Protein AF-A0A956FQP2-F1 (afdb_monomer_lite)

Radius of gyration: 17.63 Å; chains: 1; bounding box: 41×32×53 Å

Secondary structure (DSSP, 8-state):
-EEEEEPTTSS-EEEEETTS-EEEEPPPS--SS----SS-EEE--TT-----S---EE-TT---TTS-PPPPPTTEEEEEEEEETTEEEEEEEESSSS--EEEEEEETTEEEEEEES-SS-GGGBPSS--S-EEEETTEEEEEEEBSSGGG-EEEEEEETTT--EEEEEE-TTGGGSSS---EEEE-SSEEEEEETTEEEEEETTT--EEEEEE---

Structure (mmCIF, N/CA/C/O backbone):
data_AF-A0A956FQP2-F1
#
_entry.id   AF-A0A956FQP2-F1
#
loop_
_atom_site.group_PDB
_atom_site.id
_atom_site.type_symbol
_atom_site.label_atom_id
_atom_site.label_alt_id
_atom_site.label_comp_id
_atom_site.label_asym_id
_atom_site.label_entity_id
_atom_site.label_seq_id
_atom_site.pdbx_PDB_ins_code
_atom_site.Cartn_x
_atom_site.Cartn_y
_atom_site.Cartn_z
_atom_site.occupancy
_atom_site.B_iso_or_equiv
_atom_site.auth_seq_id
_atom_site.auth_comp_id
_atom_site.auth_asym_id
_atom_site.auth_atom_id
_atom_site.pdbx_PDB_model_num
ATOM 1 N N . GLY A 1 1 ? -6.492 -11.367 -16.214 1.00 52.12 1 GLY A N 1
ATOM 2 C CA . GLY A 1 1 ? -6.811 -9.931 -16.262 1.00 52.12 1 GLY A CA 1
ATOM 3 C C . GLY A 1 1 ? -6.013 -9.306 -17.378 1.00 52.12 1 GLY A C 1
ATOM 4 O O . GLY A 1 1 ? -4.882 -9.717 -17.584 1.00 52.12 1 GLY A O 1
ATOM 5 N N . GLU A 1 2 ? -6.594 -8.382 -18.123 1.00 50.72 2 GLU A N 1
ATOM 6 C CA . GLU A 1 2 ? -5.884 -7.604 -19.142 1.00 50.72 2 GLU A CA 1
ATOM 7 C C . GLU A 1 2 ? -5.730 -6.181 -18.604 1.00 50.72 2 GLU A C 1
ATOM 9 O O . GLU A 1 2 ? -6.668 -5.657 -18.003 1.00 50.72 2 GLU A O 1
ATOM 14 N N . ALA A 1 3 ? -4.555 -5.579 -18.774 1.00 55.47 3 ALA A N 1
ATOM 15 C CA . ALA A 1 3 ? -4.320 -4.175 -18.471 1.00 55.47 3 ALA A CA 1
ATOM 16 C C . ALA A 1 3 ? -4.111 -3.432 -19.794 1.00 55.47 3 ALA A C 1
ATOM 18 O O . ALA A 1 3 ? -3.244 -3.785 -20.596 1.00 55.47 3 ALA A O 1
ATOM 19 N N . ILE A 1 4 ? -4.924 -2.407 -20.042 1.00 55.19 4 ILE A N 1
ATOM 20 C CA . ILE A 1 4 ? -4.712 -1.511 -21.179 1.00 55.19 4 ILE A CA 1
ATOM 21 C C . ILE A 1 4 ? -3.842 -0.362 -20.689 1.00 55.19 4 ILE A C 1
ATOM 23 O O . ILE A 1 4 ? -4.264 0.420 -19.840 1.00 55.19 4 ILE A O 1
ATOM 27 N N . VAL A 1 5 ? -2.638 -0.264 -21.244 1.00 53.81 5 VAL A N 1
ATOM 28 C CA . VAL A 1 5 ? -1.714 0.842 -21.001 1.00 53.81 5 VAL A CA 1
ATOM 29 C C . VAL A 1 5 ? -1.792 1.784 -22.193 1.00 53.81 5 VAL A C 1
ATOM 31 O O . VAL A 1 5 ? -1.527 1.397 -23.336 1.00 53.81 5 VAL A O 1
ATOM 34 N N . VAL A 1 6 ? -2.182 3.026 -21.931 1.00 51.88 6 VAL A N 1
ATOM 35 C CA . VAL A 1 6 ? -2.147 4.102 -22.924 1.00 51.88 6 VAL A CA 1
ATOM 36 C C . VAL A 1 6 ? -0.836 4.853 -22.722 1.00 51.88 6 VAL A C 1
ATOM 38 O O . VAL A 1 6 ? -0.601 5.385 -21.640 1.00 51.88 6 VAL A O 1
ATOM 41 N N . THR A 1 7 ? 0.047 4.843 -23.722 1.00 48.28 7 THR A N 1
ATOM 42 C CA . THR A 1 7 ? 1.307 5.593 -23.656 1.00 48.28 7 THR A CA 1
ATOM 43 C C . THR A 1 7 ? 1.077 7.068 -23.974 1.00 48.28 7 THR A C 1
ATOM 45 O O . THR A 1 7 ? 0.126 7.432 -24.665 1.00 48.28 7 THR A O 1
ATOM 48 N N . ALA A 1 8 ? 1.962 7.925 -23.458 1.00 39.25 8 ALA A N 1
ATOM 49 C CA . ALA A 1 8 ? 1.856 9.385 -23.523 1.00 39.25 8 ALA A CA 1
ATOM 50 C C . ALA A 1 8 ? 1.880 9.985 -24.943 1.00 39.25 8 ALA A C 1
ATOM 52 O O . ALA A 1 8 ? 1.630 11.175 -25.102 1.00 39.25 8 ALA A O 1
ATOM 53 N N . ASP A 1 9 ? 2.200 9.200 -25.972 1.00 45.34 9 ASP A N 1
ATOM 54 C CA . ASP A 1 9 ? 2.190 9.654 -27.361 1.00 45.34 9 ASP A CA 1
ATOM 55 C C . ASP A 1 9 ? 0.815 9.529 -28.034 1.00 45.34 9 ASP A C 1
ATOM 57 O O . ASP A 1 9 ? 0.688 9.965 -29.171 1.00 45.34 9 ASP A O 1
ATOM 61 N N . GLU A 1 10 ? -0.195 8.947 -27.368 1.00 47.72 10 GLU A N 1
ATOM 62 C CA . GLU A 1 10 ? -1.581 8.729 -27.843 1.00 47.72 10 GLU A CA 1
ATOM 63 C C . GLU A 1 10 ? -1.728 7.978 -29.187 1.00 47.72 10 GLU A C 1
ATOM 65 O O . GLU A 1 10 ? -2.840 7.689 -29.631 1.00 47.72 10 GLU A O 1
ATOM 70 N N . VAL A 1 11 ? -0.618 7.601 -29.825 1.00 42.69 11 VAL A N 1
ATOM 71 C CA . VAL A 1 11 ? -0.563 6.974 -31.154 1.00 42.69 11 VAL A CA 1
ATOM 72 C C . VAL A 1 11 ? -0.512 5.446 -31.051 1.00 42.69 11 VAL A C 1
ATOM 74 O O . VAL A 1 11 ? -0.953 4.752 -31.970 1.00 42.69 11 VAL A O 1
ATOM 77 N N . ALA A 1 12 ? -0.032 4.900 -29.929 1.00 43.94 12 ALA A N 1
ATOM 78 C CA . ALA A 1 12 ? 0.029 3.463 -29.678 1.00 43.94 12 ALA A CA 1
ATOM 79 C C . ALA A 1 12 ? -0.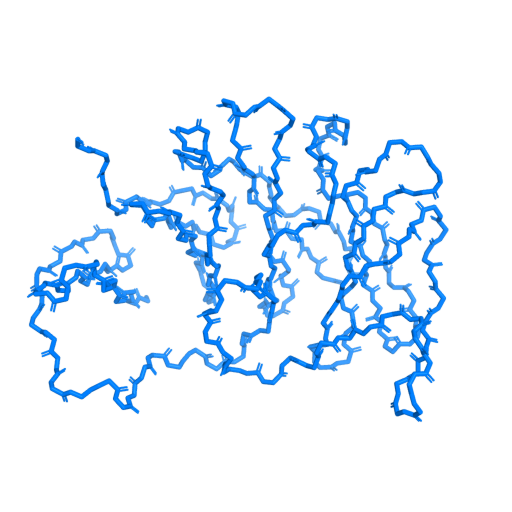580 3.107 -28.313 1.00 43.94 12 ALA A C 1
ATOM 81 O O . ALA A 1 12 ? -0.358 3.782 -27.313 1.00 43.94 12 ALA A O 1
ATOM 82 N N . ARG A 1 13 ? -1.350 2.014 -28.252 1.00 54.78 13 ARG A N 1
ATOM 83 C CA . ARG A 1 13 ? -1.745 1.389 -26.982 1.00 54.78 13 ARG A CA 1
ATOM 84 C C . ARG A 1 13 ? -1.022 0.061 -26.836 1.00 54.78 13 ARG A C 1
ATOM 86 O O . ARG A 1 13 ? -0.940 -0.733 -27.779 1.00 54.78 13 ARG A O 1
ATOM 93 N N . ALA A 1 14 ? -0.508 -0.172 -25.638 1.00 52.25 14 ALA A N 1
ATOM 94 C CA . ALA A 1 14 ? 0.068 -1.437 -25.237 1.00 52.25 14 ALA A CA 1
ATOM 95 C C . ALA A 1 14 ? -0.978 -2.203 -24.434 1.00 52.25 14 ALA A C 1
ATOM 97 O O . ALA A 1 14 ? -1.336 -1.799 -23.329 1.00 52.25 14 ALA A O 1
ATOM 98 N N . VAL A 1 15 ? -1.479 -3.312 -24.978 1.00 55.75 15 VAL A N 1
ATOM 99 C CA . VAL A 1 15 ? -2.232 -4.256 -24.149 1.00 55.75 15 VAL A CA 1
ATOM 100 C C . VAL A 1 15 ? -1.206 -5.144 -23.468 1.00 55.75 15 VAL A C 1
ATOM 102 O O . VAL A 1 15 ? -0.554 -5.964 -24.123 1.00 55.75 15 VAL A O 1
ATOM 105 N N . ALA A 1 16 ? -1.043 -4.930 -22.166 1.00 56.84 16 ALA A N 1
ATOM 106 C CA . ALA A 1 16 ? -0.290 -5.817 -21.303 1.00 56.84 16 ALA A CA 1
ATOM 107 C C . ALA A 1 16 ? -1.251 -6.902 -20.819 1.00 56.84 16 ALA A C 1
ATOM 109 O O . ALA A 1 16 ? -2.214 -6.651 -20.087 1.00 56.84 16 ALA A O 1
ATOM 110 N N . LEU A 1 17 ? -1.027 -8.124 -21.282 1.00 57.16 17 LEU A N 1
ATOM 111 C CA . LEU A 1 17 ? -1.815 -9.262 -20.847 1.00 57.16 17 LEU A CA 1
ATOM 112 C C . LEU A 1 17 ? -1.325 -9.748 -19.486 1.00 57.16 17 LEU A C 1
ATOM 114 O O . LEU A 1 17 ? -0.198 -9.496 -19.061 1.00 57.16 17 LEU A O 1
ATOM 118 N N . ALA A 1 18 ? -2.186 -10.495 -18.799 1.00 49.22 18 ALA A N 1
ATOM 119 C CA . ALA A 1 18 ? -1.841 -11.110 -17.526 1.00 49.22 18 ALA A CA 1
ATOM 120 C C . ALA A 1 18 ? -0.568 -11.985 -17.603 1.00 49.22 18 ALA A C 1
ATOM 122 O O . ALA A 1 18 ? 0.170 -12.127 -16.633 1.00 49.22 18 ALA A O 1
ATOM 123 N N . ASP A 1 19 ? -0.280 -12.592 -18.739 1.00 53.62 19 ASP A N 1
ATOM 124 C CA . ASP A 1 19 ? 0.905 -13.433 -18.919 1.00 53.62 19 ASP A CA 1
ATOM 125 C C . ASP A 1 19 ? 2.197 -12.634 -19.190 1.00 53.62 19 ASP A C 1
ATOM 127 O O . ASP A 1 19 ? 3.225 -13.232 -19.493 1.00 53.62 19 ASP A O 1
ATOM 131 N N . GLY A 1 20 ? 2.160 -11.298 -19.099 1.00 54.09 20 GLY A N 1
ATOM 132 C CA . GLY A 1 20 ? 3.293 -10.429 -19.425 1.00 54.09 20 GLY A CA 1
ATOM 133 C C . GLY A 1 20 ? 3.523 -10.274 -20.930 1.00 54.09 20 GLY A C 1
ATOM 134 O O . GLY A 1 20 ? 4.429 -9.547 -21.342 1.00 54.09 20 GLY A O 1
ATOM 135 N N . ALA A 1 21 ? 2.706 -10.913 -21.777 1.00 57.91 21 ALA A N 1
ATOM 136 C CA . ALA A 1 21 ? 2.768 -10.690 -23.207 1.00 57.91 21 ALA A CA 1
ATOM 137 C C . ALA A 1 21 ? 2.256 -9.287 -23.544 1.00 57.91 21 ALA A C 1
ATOM 139 O O . ALA A 1 21 ? 1.224 -8.822 -23.053 1.00 57.91 21 ALA A O 1
ATOM 140 N N . PHE A 1 22 ? 2.974 -8.636 -24.451 1.00 61.31 22 PHE A N 1
ATOM 141 C CA . PHE A 1 22 ? 2.597 -7.356 -25.024 1.00 61.31 22 PHE A CA 1
ATOM 142 C C . PHE A 1 22 ? 2.144 -7.559 -26.467 1.00 61.31 22 PHE A C 1
ATOM 144 O O . PHE A 1 22 ? 2.788 -8.271 -27.245 1.00 61.31 22 PHE A O 1
ATOM 151 N N . ARG A 1 23 ? 1.048 -6.897 -26.841 1.00 59.22 23 ARG A N 1
ATOM 152 C CA . ARG A 1 23 ? 0.621 -6.788 -28.238 1.00 59.22 23 ARG A CA 1
ATOM 153 C C . ARG A 1 23 ? 0.338 -5.320 -28.560 1.00 59.22 23 ARG A C 1
ATOM 155 O O . ARG A 1 23 ? -0.396 -4.684 -27.798 1.00 59.22 23 ARG A O 1
ATOM 162 N N . PRO A 1 24 ? 0.860 -4.783 -29.678 1.00 57.81 24 PRO A N 1
ATOM 163 C CA . PRO A 1 24 ? 0.382 -3.513 -30.204 1.00 57.81 24 PRO A CA 1
ATOM 164 C C . PRO A 1 24 ? -1.112 -3.645 -30.512 1.00 57.81 24 PRO A C 1
ATOM 166 O O . PRO A 1 24 ? -1.512 -4.584 -31.205 1.00 57.81 24 PRO A O 1
ATOM 169 N N . ALA A 1 25 ? -1.930 -2.724 -30.010 1.00 54.41 25 ALA A N 1
ATOM 170 C CA . ALA A 1 25 ? -3.349 -2.667 -30.337 1.00 54.41 25 ALA A CA 1
ATOM 171 C C . ALA A 1 25 ? -3.730 -1.256 -30.785 1.00 54.41 25 ALA A C 1
ATOM 173 O O . ALA A 1 25 ? -3.227 -0.261 -30.260 1.00 54.41 25 ALA A O 1
ATOM 174 N N . GLN A 1 26 ? -4.636 -1.181 -31.758 1.00 47.00 26 GLN A N 1
ATOM 175 C CA . GLN A 1 26 ? -5.233 0.082 -32.165 1.00 47.00 26 GLN A CA 1
ATOM 176 C C . GLN A 1 26 ? -6.269 0.496 -31.113 1.00 47.00 26 GLN A C 1
ATOM 178 O O . GLN A 1 26 ? -7.074 -0.321 -30.664 1.00 47.00 26 GLN A O 1
ATOM 183 N N . ALA A 1 27 ? -6.221 1.758 -30.693 1.00 43.38 27 ALA A N 1
ATOM 184 C CA . ALA A 1 27 ? -7.227 2.346 -29.823 1.00 43.38 27 ALA A CA 1
ATOM 185 C C . ALA A 1 27 ? -8.618 2.267 -30.482 1.00 43.38 27 ALA A C 1
ATOM 187 O O . ALA A 1 27 ? -8.730 2.694 -31.629 1.00 43.38 27 ALA A O 1
ATOM 188 N N . PRO A 1 28 ? -9.674 1.760 -29.815 1.00 45.41 28 PRO A N 1
ATOM 189 C CA . PRO A 1 28 ? -11.034 2.031 -30.268 1.00 45.41 28 PRO A CA 1
ATOM 190 C C . PRO A 1 28 ? -11.299 3.543 -30.270 1.00 45.41 28 PRO A C 1
ATOM 192 O O . PRO A 1 28 ? -10.826 4.259 -29.380 1.00 45.41 28 PRO A O 1
ATOM 195 N N . ASP A 1 29 ? -12.064 4.006 -31.259 1.00 41.22 29 ASP A N 1
ATOM 196 C CA . ASP A 1 29 ? -12.568 5.377 -31.311 1.00 41.22 29 ASP A CA 1
ATOM 197 C C . ASP A 1 29 ? -13.524 5.605 -30.130 1.00 41.22 29 ASP A C 1
ATOM 199 O O . ASP A 1 29 ? -14.530 4.909 -29.990 1.00 41.22 29 ASP A O 1
ATOM 203 N N . GLY A 1 30 ? -13.203 6.582 -29.278 1.00 42.78 30 GLY A N 1
ATOM 204 C CA . GLY A 1 30 ? -13.988 6.924 -28.090 1.00 42.78 30 GLY A CA 1
ATOM 205 C C . GLY A 1 30 ? -13.517 6.210 -26.818 1.00 42.78 30 GLY A C 1
ATOM 206 O O . GLY A 1 30 ? -13.584 4.990 -26.684 1.00 42.78 30 GLY A O 1
ATOM 207 N N . CYS A 1 31 ? -13.070 6.992 -25.837 1.00 39.69 31 CYS A N 1
ATOM 208 C CA . CYS A 1 31 ? -12.829 6.537 -24.466 1.00 39.69 31 CYS A CA 1
ATOM 209 C C . CYS A 1 31 ? -14.108 6.659 -23.618 1.00 39.69 31 CYS A C 1
ATOM 211 O O . CYS A 1 31 ? -14.063 7.233 -22.539 1.00 39.69 31 CYS A O 1
ATOM 213 N N . ASP A 1 32 ? -15.250 6.146 -24.080 1.00 39.53 32 ASP A N 1
ATOM 214 C CA . ASP A 1 32 ? -16.511 6.286 -23.321 1.00 39.53 32 ASP A CA 1
ATOM 215 C C . ASP A 1 32 ? -16.792 5.114 -22.367 1.00 39.53 32 ASP A C 1
ATOM 217 O O . ASP A 1 32 ? -17.723 5.157 -21.566 1.00 39.53 32 ASP A O 1
ATOM 221 N N . ALA A 1 33 ? -15.963 4.071 -22.394 1.00 35.38 33 ALA A N 1
ATOM 222 C CA . ALA A 1 33 ? -16.065 2.943 -21.475 1.00 35.38 33 ALA A CA 1
ATOM 223 C C . ALA A 1 33 ? -14.667 2.498 -21.038 1.00 35.38 33 ALA A C 1
ATOM 225 O O . ALA A 1 33 ? -14.163 1.455 -21.456 1.00 35.38 33 ALA A O 1
ATOM 226 N N . ALA A 1 34 ? -14.005 3.323 -20.223 1.00 35.06 34 ALA A N 1
ATOM 227 C CA . ALA A 1 34 ? -12.819 2.882 -19.502 1.00 35.06 34 ALA A CA 1
ATOM 228 C C . ALA A 1 34 ? -13.149 1.602 -18.716 1.00 35.06 34 ALA A C 1
ATOM 230 O O . ALA A 1 34 ? -14.246 1.451 -18.182 1.00 35.06 34 ALA A O 1
ATOM 231 N N . LEU A 1 35 ? -12.200 0.668 -18.700 1.00 38.12 35 LEU A N 1
ATOM 232 C CA . LEU A 1 35 ? -12.230 -0.588 -17.958 1.00 38.12 35 LEU A CA 1
ATOM 233 C C . LEU A 1 35 ? -12.641 -0.350 -16.499 1.00 38.12 35 LEU A C 1
ATOM 235 O O . LEU A 1 35 ? -11.827 0.014 -15.656 1.00 38.12 35 LEU A O 1
ATOM 239 N N . ARG A 1 36 ? -13.922 -0.563 -16.208 1.00 37.97 36 ARG A N 1
ATOM 240 C CA . ARG A 1 36 ? -14.467 -0.503 -14.856 1.00 37.97 36 ARG A CA 1
ATOM 241 C C . ARG A 1 36 ? -14.095 -1.791 -14.141 1.00 37.97 36 ARG A C 1
ATOM 243 O O . ARG A 1 36 ? -14.607 -2.849 -14.498 1.00 37.97 36 ARG A O 1
ATOM 250 N N . THR A 1 37 ? -13.242 -1.716 -13.127 1.00 38.97 37 THR A N 1
ATOM 251 C CA . THR A 1 37 ? -13.172 -2.754 -12.090 1.00 38.97 37 THR A CA 1
ATOM 252 C C . THR A 1 37 ? -14.205 -2.401 -11.019 1.00 38.97 37 THR A C 1
ATOM 254 O O . THR A 1 37 ? -14.028 -1.408 -10.311 1.00 38.97 37 THR A O 1
ATOM 257 N N . PRO A 1 38 ? -15.312 -3.154 -10.883 1.00 35.72 38 PRO A N 1
ATOM 258 C CA . PRO A 1 38 ? -16.244 -2.946 -9.781 1.00 35.72 38 PRO A CA 1
ATOM 259 C C . PRO A 1 38 ? -15.556 -3.282 -8.452 1.00 35.72 38 PRO A C 1
ATOM 261 O O . PRO A 1 38 ? -14.913 -4.331 -8.350 1.00 35.72 38 PRO A O 1
ATOM 264 N N . GLY A 1 39 ? -15.718 -2.435 -7.430 1.00 39.81 39 GLY A N 1
ATOM 265 C CA . GLY A 1 39 ? -15.298 -2.736 -6.054 1.00 39.81 39 GLY A CA 1
ATOM 266 C C . GLY A 1 39 ? -13.829 -2.444 -5.738 1.00 39.81 39 GLY A C 1
ATOM 267 O O . GLY A 1 39 ? -13.168 -3.267 -5.104 1.00 39.81 39 GLY A O 1
ATOM 268 N N . THR A 1 40 ? -13.311 -1.308 -6.200 1.00 44.75 40 THR A N 1
ATOM 269 C CA . THR A 1 40 ? -11.981 -0.802 -5.822 1.00 44.75 40 THR A CA 1
ATOM 270 C C . THR A 1 40 ? -12.154 0.567 -5.164 1.00 44.75 40 THR A C 1
ATOM 272 O O . THR A 1 40 ? -12.733 1.449 -5.791 1.00 44.75 40 THR A O 1
ATOM 275 N N . TYR A 1 41 ? -11.666 0.736 -3.932 1.00 45.91 41 TYR A N 1
ATOM 276 C CA . TYR A 1 41 ? -11.762 1.973 -3.138 1.00 45.91 41 TYR A CA 1
ATOM 277 C C . TYR A 1 41 ? -10.364 2.506 -2.842 1.00 45.91 41 TYR A C 1
ATOM 279 O O . TYR A 1 41 ? -9.551 1.728 -2.346 1.00 45.91 41 TYR A O 1
ATOM 287 N N . GLY A 1 42 ? -10.072 3.784 -3.104 1.00 48.88 42 GLY A N 1
ATOM 288 C CA . GLY A 1 42 ? -8.800 4.380 -2.700 1.00 48.88 42 GLY A CA 1
ATOM 289 C C . GLY A 1 42 ? -8.607 5.861 -3.005 1.00 48.88 42 GLY A C 1
ATOM 290 O O . GLY A 1 42 ? -9.507 6.542 -3.494 1.00 48.88 42 GLY A O 1
ATOM 291 N N . ILE A 1 43 ? -7.407 6.345 -2.678 1.00 47.00 43 ILE A N 1
ATOM 292 C CA . ILE A 1 43 ? -7.013 7.758 -2.743 1.00 47.00 43 ILE A CA 1
ATOM 293 C C . ILE A 1 43 ? -5.834 7.899 -3.712 1.00 47.00 43 ILE A C 1
ATOM 295 O O . ILE A 1 43 ? -4.800 7.257 -3.525 1.00 47.00 43 ILE A O 1
ATOM 299 N N . ALA A 1 44 ? -5.986 8.770 -4.711 1.00 47.56 44 ALA A N 1
ATOM 300 C CA . ALA A 1 44 ? -4.891 9.287 -5.532 1.00 47.56 44 ALA A CA 1
ATOM 301 C C . ALA A 1 44 ? -4.490 10.681 -5.027 1.00 47.56 44 ALA A C 1
ATOM 303 O O . ALA A 1 44 ? -5.319 11.406 -4.466 1.00 47.56 44 ALA A O 1
ATOM 304 N N . ASP A 1 45 ? -3.223 11.054 -5.187 1.00 43.44 45 ASP A N 1
ATOM 305 C CA . ASP A 1 45 ? -2.778 12.406 -4.861 1.00 43.44 45 ASP A CA 1
ATOM 306 C C . ASP A 1 45 ? -3.376 13.455 -5.826 1.00 43.44 45 ASP A C 1
ATOM 308 O O . ASP A 1 45 ? -4.038 13.144 -6.821 1.00 43.44 45 ASP A O 1
ATOM 312 N N . GLY A 1 46 ? -3.181 14.736 -5.505 1.00 37.12 46 GLY A N 1
ATOM 313 C CA . GLY A 1 46 ? -3.744 15.882 -6.229 1.00 37.12 46 GLY A CA 1
ATOM 314 C C . GLY A 1 46 ? -3.267 16.069 -7.679 1.00 37.12 46 GLY A C 1
ATOM 315 O O . GLY A 1 46 ? -3.455 17.157 -8.221 1.00 37.12 46 GLY A O 1
ATOM 316 N N . SER A 1 47 ? -2.658 15.057 -8.310 1.00 33.22 47 SER A N 1
ATOM 317 C CA . SER A 1 47 ? -2.166 15.080 -9.696 1.00 33.22 47 SER A CA 1
ATOM 318 C C . SER A 1 47 ? -3.216 14.700 -10.757 1.00 33.22 47 SER A C 1
ATOM 320 O O . SER A 1 47 ? -2.960 14.852 -11.950 1.00 33.22 47 SER A O 1
ATOM 322 N N . GLY A 1 48 ? -4.430 14.306 -10.348 1.00 35.38 48 GLY A N 1
ATOM 323 C CA . GLY A 1 48 ? -5.606 14.306 -11.228 1.00 35.38 48 GLY A CA 1
ATOM 324 C C . GLY A 1 48 ? -5.833 13.047 -12.073 1.00 35.38 48 GLY A C 1
ATOM 325 O O . GLY A 1 48 ? -6.053 13.159 -13.278 1.00 35.38 48 GLY A O 1
ATOM 326 N N . VAL A 1 49 ? -5.897 11.860 -11.453 1.00 33.00 49 VAL A N 1
ATOM 327 C CA . VAL A 1 49 ? -6.351 10.624 -12.125 1.00 33.00 49 VAL A CA 1
ATOM 328 C C . VAL A 1 49 ? -7.599 10.019 -11.453 1.00 33.00 49 VAL A C 1
ATOM 330 O O . VAL A 1 49 ? -7.617 9.732 -10.263 1.00 33.00 49 VAL A O 1
ATOM 333 N N . PHE A 1 50 ? -8.644 9.898 -12.283 1.00 33.53 50 PHE A N 1
ATOM 334 C CA . PHE A 1 50 ? -9.952 9.223 -12.208 1.00 33.53 50 PHE A CA 1
ATOM 335 C C . PHE A 1 50 ? -10.550 8.774 -10.858 1.00 33.53 50 PHE A C 1
ATOM 337 O O . PHE A 1 50 ? -10.164 7.779 -10.252 1.00 33.53 50 PHE A O 1
ATOM 344 N N . ARG A 1 51 ? -11.662 9.444 -10.519 1.00 36.78 51 ARG A N 1
ATOM 345 C CA . ARG A 1 51 ? -12.704 9.018 -9.578 1.00 36.78 51 ARG A CA 1
ATOM 346 C C . ARG A 1 51 ? -13.702 8.100 -10.293 1.00 36.78 51 ARG A C 1
ATOM 348 O O . ARG A 1 51 ? -14.525 8.599 -11.053 1.00 36.78 51 ARG A O 1
ATOM 355 N N . GLU A 1 52 ? -13.687 6.795 -10.037 1.00 33.19 52 GLU A N 1
ATOM 356 C CA . GLU A 1 52 ? -14.871 5.953 -10.291 1.00 33.19 52 GLU A CA 1
ATOM 357 C C . GLU A 1 52 ? -14.890 4.715 -9.377 1.00 33.19 52 GLU A C 1
ATOM 359 O O . GLU A 1 52 ? -14.486 3.616 -9.738 1.00 33.19 52 GLU A O 1
ATOM 364 N N . ASN A 1 53 ? -15.303 4.974 -8.138 1.00 36.66 53 ASN A N 1
ATOM 365 C CA . ASN A 1 53 ? -16.036 4.151 -7.168 1.00 36.66 53 ASN A CA 1
ATOM 366 C C . ASN A 1 53 ? -16.026 5.030 -5.917 1.00 36.66 53 ASN A C 1
ATOM 368 O O . ASN A 1 53 ? -14.948 5.366 -5.440 1.00 36.66 53 ASN A O 1
ATOM 372 N N . ALA A 1 54 ? -17.195 5.523 -5.505 1.00 36.41 54 ALA A N 1
ATOM 373 C CA . ALA A 1 54 ? -17.346 6.554 -4.483 1.00 36.41 54 ALA A CA 1
ATOM 374 C C . ALA A 1 54 ? -16.578 6.182 -3.212 1.00 36.41 54 ALA A C 1
ATOM 376 O O . ALA A 1 54 ? -16.987 5.323 -2.435 1.00 36.41 54 ALA A O 1
ATOM 377 N N . VAL A 1 55 ? -15.420 6.805 -3.079 1.00 46.50 55 VAL A N 1
ATOM 378 C CA . VAL A 1 55 ? -14.651 6.855 -1.863 1.00 46.50 55 VAL A CA 1
ATOM 379 C C . VAL A 1 55 ? -14.903 8.253 -1.363 1.00 46.50 55 VAL A C 1
ATOM 381 O O . VAL A 1 55 ? -14.436 9.210 -1.991 1.00 46.50 55 VAL A O 1
ATOM 384 N N . ASP A 1 56 ? -15.687 8.377 -0.303 1.00 49.09 56 ASP A N 1
ATOM 385 C CA . ASP A 1 56 ? -15.838 9.679 0.315 1.00 49.09 56 ASP A CA 1
ATOM 386 C C . ASP A 1 56 ? -14.504 9.975 1.006 1.00 49.09 56 ASP A C 1
ATOM 388 O O . ASP A 1 56 ? -14.047 9.164 1.825 1.00 49.09 56 ASP A O 1
ATOM 392 N N . PRO A 1 57 ? -13.793 11.046 0.593 1.00 56.78 57 PRO A N 1
ATOM 393 C CA . PRO A 1 57 ? -12.597 11.461 1.296 1.00 56.78 57 PRO A CA 1
ATOM 394 C C . PRO A 1 57 ? -13.017 11.711 2.734 1.00 56.78 57 PRO A C 1
ATOM 396 O O . PRO A 1 57 ? -13.799 12.613 3.016 1.00 56.78 57 PRO A O 1
ATOM 399 N N . TRP A 1 58 ? -12.527 10.863 3.624 1.00 59.53 58 TRP A N 1
ATOM 400 C CA . TRP A 1 58 ? -12.861 10.960 5.024 1.00 59.53 58 TRP A CA 1
ATOM 401 C C . TRP A 1 58 ? -11.792 11.815 5.683 1.00 59.53 58 TRP A C 1
ATOM 403 O O . TRP A 1 58 ? -10.589 11.550 5.552 1.00 59.53 58 TRP A O 1
ATOM 413 N N . HIS A 1 59 ? -12.247 12.874 6.342 1.00 65.12 59 HIS A N 1
ATOM 414 C CA . HIS A 1 59 ? -11.409 13.805 7.078 1.00 65.12 59 HIS A CA 1
ATOM 415 C C . HIS A 1 59 ? -11.528 13.492 8.569 1.00 65.12 59 HIS A C 1
ATOM 417 O O . HIS A 1 59 ? -12.355 14.079 9.269 1.00 65.12 59 HIS A O 1
ATOM 423 N N . PRO A 1 60 ? -10.728 12.540 9.080 1.00 57.22 60 PRO A N 1
ATOM 424 C CA . PRO A 1 60 ? -10.772 12.196 10.487 1.00 57.22 60 PRO A CA 1
ATOM 425 C C . PRO A 1 60 ? -10.562 13.435 11.364 1.00 57.22 60 PRO A C 1
ATOM 427 O O . PRO A 1 60 ? -9.520 14.087 11.299 1.00 57.22 60 PRO A O 1
ATOM 430 N N . GLY A 1 61 ? -11.552 13.740 12.202 1.00 52.50 61 GLY A N 1
ATOM 431 C CA . GLY A 1 61 ? -11.459 14.797 13.207 1.00 52.50 61 GLY A CA 1
ATO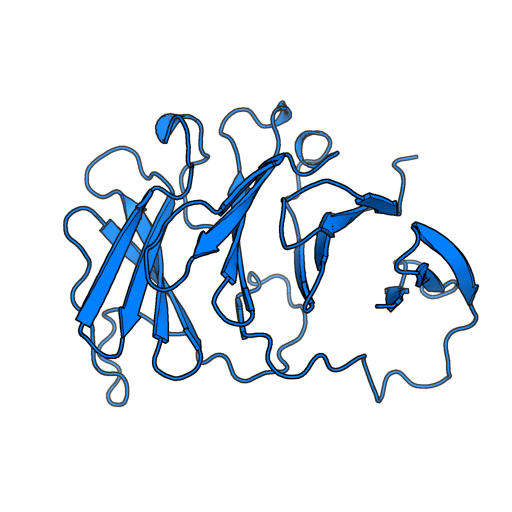M 432 C C . GLY A 1 61 ? -11.874 16.204 12.761 1.00 52.50 61 GLY A C 1
ATOM 433 O O . GLY A 1 61 ? -11.640 17.135 13.531 1.00 52.50 61 GLY A O 1
ATOM 434 N N . THR A 1 62 ? -12.488 16.405 11.584 1.00 49.62 62 THR A N 1
ATOM 435 C CA . THR A 1 62 ? -13.040 17.733 11.219 1.00 49.62 62 THR A CA 1
ATOM 436 C C . THR A 1 62 ? -14.417 18.009 11.814 1.00 49.62 62 THR A C 1
ATOM 438 O O . THR A 1 62 ? -14.764 19.174 11.989 1.00 49.62 62 THR A O 1
ATOM 441 N N . GLY A 1 63 ? -15.173 16.972 12.194 1.00 46.22 63 GLY A N 1
ATOM 442 C CA . GLY A 1 63 ? -16.511 17.146 12.765 1.00 46.22 63 GLY A CA 1
ATOM 443 C C . GLY A 1 63 ? -17.482 17.847 11.811 1.00 46.22 63 GLY A C 1
ATOM 444 O O . GLY A 1 63 ? -18.373 18.556 12.278 1.00 46.22 63 GLY A O 1
ATOM 445 N N . ASP A 1 64 ? -17.289 17.688 10.496 1.00 48.81 64 ASP A N 1
ATOM 446 C CA . ASP A 1 64 ? -18.292 18.089 9.513 1.00 48.81 64 ASP A CA 1
ATOM 447 C C . ASP A 1 64 ? -19.597 17.339 9.824 1.00 48.81 64 ASP A C 1
ATOM 449 O O . ASP A 1 64 ? -19.571 16.162 10.174 1.00 48.81 64 ASP A O 1
ATOM 453 N N . GLU A 1 65 ? -20.727 18.048 9.766 1.00 48.06 65 GLU A N 1
ATOM 454 C CA . GLU A 1 65 ? -21.990 17.709 10.452 1.00 48.06 65 GLU A CA 1
ATOM 455 C C . GLU A 1 65 ? -22.610 16.340 10.084 1.00 48.06 65 GLU A C 1
ATOM 457 O O . GLU A 1 65 ? -23.538 15.898 10.763 1.00 48.06 65 GLU A O 1
ATOM 462 N N . ASP A 1 66 ? -22.070 15.659 9.070 1.00 52.50 66 ASP A N 1
ATOM 463 C CA . ASP A 1 66 ? -22.532 14.367 8.556 1.00 52.50 66 ASP A CA 1
ATOM 464 C C . ASP A 1 66 ? -21.565 13.185 8.819 1.00 52.50 66 ASP A C 1
ATOM 466 O O . ASP A 1 66 ? -21.966 12.038 8.618 1.00 52.50 66 ASP A O 1
ATOM 470 N N . ASP A 1 67 ? -20.339 13.420 9.315 1.00 56.31 67 ASP A N 1
ATOM 471 C CA . ASP A 1 67 ? -19.346 12.367 9.599 1.00 56.31 67 ASP A CA 1
ATOM 472 C C . ASP A 1 67 ? -19.121 12.190 11.112 1.00 56.31 67 ASP A C 1
ATOM 474 O O . ASP A 1 67 ? -18.722 13.111 11.830 1.00 56.31 67 ASP A O 1
ATOM 478 N N . GLU A 1 68 ? -19.330 10.971 11.618 1.00 62.06 68 GLU A N 1
ATOM 479 C CA . GLU A 1 68 ? -19.028 10.634 13.011 1.00 62.06 68 GLU A CA 1
ATOM 480 C C . GLU A 1 68 ? -17.506 10.706 13.230 1.00 62.06 68 GLU A C 1
ATOM 482 O O . GLU A 1 68 ? -16.734 9.882 12.732 1.00 62.06 68 GLU A O 1
ATOM 487 N N . ALA A 1 69 ? -1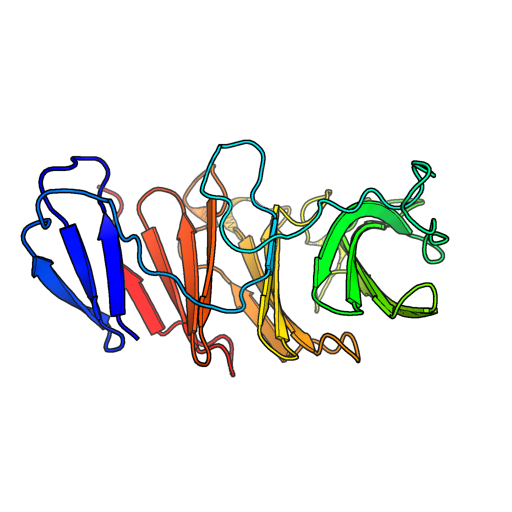7.056 11.747 13.936 1.00 68.19 69 ALA A N 1
ATOM 488 C CA . ALA A 1 69 ? -15.643 11.962 14.211 1.00 68.19 69 ALA A CA 1
ATOM 489 C C . ALA A 1 69 ? -15.074 10.793 15.029 1.00 68.19 69 ALA A C 1
ATOM 491 O O . ALA A 1 69 ? -15.588 10.470 16.101 1.00 68.19 69 ALA A O 1
ATOM 492 N N . VAL A 1 70 ? -13.983 10.187 14.553 1.00 78.56 70 VAL A N 1
ATOM 493 C CA . VAL A 1 70 ? -13.235 9.204 15.344 1.00 78.56 70 VAL A CA 1
ATOM 494 C C . VAL A 1 70 ? -12.084 9.872 16.078 1.00 78.56 70 VAL A C 1
ATOM 496 O O . VAL A 1 70 ? -11.437 10.789 15.566 1.00 78.56 70 VAL A O 1
ATOM 499 N N . GLU A 1 71 ? -11.795 9.362 17.267 1.00 83.81 71 GLU A N 1
ATOM 500 C CA . GLU A 1 71 ? -10.616 9.758 18.025 1.00 83.81 71 GLU A CA 1
ATOM 501 C C . GLU A 1 71 ? -9.344 9.180 17.379 1.00 83.81 71 GLU A C 1
ATOM 503 O O . GLU A 1 71 ? -9.306 7.984 17.071 1.00 83.81 71 GLU A O 1
ATOM 508 N N . PRO A 1 72 ? -8.281 9.987 17.197 1.00 87.62 72 PRO A N 1
ATOM 509 C CA . PRO A 1 72 ? -6.990 9.494 16.742 1.00 87.62 72 PRO A CA 1
ATOM 510 C C . PRO A 1 72 ? -6.449 8.363 17.626 1.00 87.62 72 PRO A C 1
ATOM 512 O O . PRO A 1 72 ? -6.523 8.456 18.857 1.00 87.62 72 PRO A O 1
ATOM 515 N N . PRO A 1 73 ? -5.825 7.318 17.050 1.00 92.69 73 PRO A N 1
ATOM 516 C CA . PRO A 1 73 ? -5.158 6.299 17.839 1.00 92.69 73 PRO A CA 1
ATOM 517 C C . PRO A 1 73 ? -4.025 6.934 18.635 1.00 92.69 73 PRO A C 1
ATOM 519 O O . PRO A 1 73 ? -3.359 7.869 18.180 1.00 92.69 73 PRO A O 1
ATOM 522 N N . GLN A 1 74 ? -3.748 6.387 19.815 1.00 93.31 74 GLN A N 1
ATOM 523 C CA . GLN A 1 74 ? -2.644 6.874 20.630 1.00 93.31 74 GLN A CA 1
ATOM 524 C C . GLN A 1 74 ? -1.327 6.855 19.838 1.00 93.31 74 GLN A C 1
ATOM 526 O O . GLN A 1 74 ? -0.902 5.817 19.333 1.00 93.31 74 GLN A O 1
ATOM 531 N N . GLY A 1 75 ? -0.650 8.003 19.792 1.00 93.38 75 GLY A N 1
ATOM 532 C CA . GLY A 1 75 ? 0.647 8.132 19.131 1.00 93.38 75 GLY A CA 1
ATOM 533 C C . GLY A 1 75 ? 0.575 8.355 17.619 1.00 93.38 75 GLY A C 1
ATOM 534 O O . GLY A 1 75 ? 1.618 8.300 16.967 1.00 93.38 75 GLY A O 1
ATOM 535 N N . MET A 1 76 ? -0.617 8.587 17.062 1.00 94.06 76 MET A N 1
ATOM 536 C CA . MET A 1 76 ? -0.831 8.846 15.641 1.00 94.06 76 MET A CA 1
ATOM 537 C C . MET A 1 76 ? -1.586 10.162 15.452 1.00 94.06 76 MET A C 1
ATOM 539 O O . MET A 1 76 ? -2.661 10.367 16.012 1.00 94.06 76 MET A O 1
ATOM 543 N N . ARG A 1 77 ? -1.048 11.037 14.604 1.00 91.69 77 ARG A N 1
ATOM 544 C CA . ARG A 1 77 ? -1.779 12.184 14.068 1.00 91.69 77 ARG A CA 1
ATOM 545 C C . ARG A 1 77 ? -2.412 11.769 12.748 1.00 91.69 77 ARG A C 1
ATOM 547 O O . ARG A 1 77 ? -1.699 11.398 11.817 1.00 91.69 77 ARG A O 1
ATOM 554 N N . LEU A 1 78 ? -3.738 11.830 12.684 1.00 89.12 78 LEU A N 1
ATOM 555 C CA . LEU A 1 78 ? -4.487 11.501 11.476 1.00 89.12 78 LEU A CA 1
ATOM 556 C C . LEU A 1 78 ? -4.274 12.575 10.397 1.00 89.12 78 LEU A C 1
ATOM 558 O O . LEU A 1 78 ? -4.103 13.759 10.700 1.00 89.12 78 LEU A O 1
ATOM 562 N N . GLY A 1 79 ? -4.236 12.131 9.146 1.00 86.06 79 GLY A N 1
ATOM 563 C CA . GLY A 1 79 ? -4.132 12.967 7.959 1.00 86.06 79 GLY A CA 1
ATOM 564 C C . GLY A 1 79 ? -5.335 12.724 7.058 1.00 86.06 79 GLY A C 1
ATOM 565 O O . GLY A 1 79 ? -6.434 13.213 7.313 1.00 86.06 79 GLY A O 1
ATOM 566 N N . ARG A 1 80 ? -5.120 11.960 5.992 1.00 84.31 80 ARG A N 1
ATOM 567 C CA . ARG A 1 80 ? -6.151 11.602 5.008 1.00 84.31 80 ARG A CA 1
ATOM 568 C C . ARG A 1 80 ? -6.729 10.219 5.279 1.00 84.31 80 ARG A C 1
ATOM 570 O O . ARG A 1 80 ? -6.077 9.386 5.896 1.00 84.31 80 ARG A O 1
ATOM 577 N N . GLY A 1 81 ? -7.911 9.930 4.762 1.00 86.56 81 GLY A N 1
ATOM 578 C CA . GLY A 1 81 ? -8.486 8.599 4.864 1.00 86.56 81 GLY A CA 1
ATOM 579 C C . GLY A 1 81 ? -9.602 8.368 3.866 1.00 86.56 81 GLY A C 1
ATOM 580 O O . GLY A 1 81 ? -9.968 9.255 3.091 1.00 86.56 81 GLY A O 1
ATOM 581 N N . PHE A 1 82 ? -10.101 7.142 3.858 1.00 85.00 82 PHE A N 1
ATOM 582 C CA . PHE A 1 82 ? -11.199 6.747 3.002 1.00 85.00 82 PHE A CA 1
ATOM 583 C C . PHE A 1 82 ? -12.160 5.778 3.672 1.00 85.00 82 PHE A C 1
ATOM 585 O O . PHE A 1 82 ? -11.766 5.007 4.545 1.00 85.00 82 PHE A O 1
ATOM 592 N N . THR A 1 83 ? -13.401 5.775 3.197 1.00 83.56 83 THR A N 1
ATOM 593 C CA . THR A 1 83 ? -14.411 4.779 3.554 1.00 83.56 83 THR A CA 1
ATOM 594 C C . THR A 1 83 ? -14.522 3.683 2.495 1.00 83.56 83 THR A C 1
ATOM 596 O O . THR A 1 83 ? -14.391 3.925 1.292 1.00 83.56 83 THR A O 1
ATOM 599 N N . ALA A 1 84 ? -14.743 2.449 2.946 1.00 81.38 84 ALA A N 1
ATOM 600 C CA . ALA A 1 84 ? -15.008 1.300 2.090 1.00 81.38 84 ALA A CA 1
ATOM 601 C C . ALA A 1 84 ? -15.973 0.338 2.796 1.00 81.38 84 ALA A C 1
ATOM 603 O O . ALA A 1 84 ? -15.573 -0.494 3.610 1.00 81.38 84 ALA A O 1
ATOM 604 N N . GLY A 1 85 ? -17.266 0.459 2.487 1.00 84.38 85 GLY A N 1
ATOM 605 C CA . GLY A 1 85 ? -18.304 -0.254 3.231 1.00 84.38 85 GLY A CA 1
ATOM 606 C C . GLY A 1 85 ? -18.441 0.307 4.648 1.00 84.38 85 GLY A C 1
ATOM 607 O O . GLY A 1 85 ? -18.675 1.500 4.806 1.00 84.38 85 GLY A O 1
ATOM 608 N N . ASP A 1 86 ? -18.303 -0.550 5.659 1.00 87.62 86 ASP A N 1
ATOM 609 C CA . ASP A 1 86 ? -18.317 -0.194 7.087 1.00 87.62 86 ASP A CA 1
ATOM 610 C C . ASP A 1 86 ? -16.924 0.142 7.651 1.00 87.62 86 ASP A C 1
ATOM 612 O O . ASP A 1 86 ? -16.796 0.444 8.841 1.00 87.62 86 ASP A O 1
ATOM 616 N N . LEU A 1 87 ? -15.884 0.071 6.813 1.00 89.88 87 LEU A N 1
ATOM 617 C CA . LEU A 1 87 ? -14.508 0.343 7.202 1.00 89.88 87 LEU A CA 1
ATOM 618 C C . LEU A 1 87 ? -14.111 1.788 6.902 1.00 89.88 87 LEU A C 1
ATOM 620 O O . LEU A 1 87 ? -14.341 2.289 5.798 1.00 89.88 87 LEU A O 1
ATOM 624 N N . HIS A 1 88 ? -13.415 2.408 7.853 1.00 91.12 88 HIS A N 1
ATOM 625 C CA . HIS A 1 88 ? -12.688 3.662 7.658 1.00 91.12 88 HIS A CA 1
ATOM 626 C C . HIS A 1 88 ? -11.190 3.371 7.719 1.00 91.12 88 HIS A C 1
ATOM 628 O O . HIS A 1 88 ? -10.688 2.870 8.726 1.00 91.12 88 HIS A O 1
ATOM 634 N N . VAL A 1 89 ? -10.464 3.685 6.651 1.00 91.69 89 VAL A N 1
ATOM 635 C CA . VAL A 1 89 ? -9.008 3.541 6.572 1.00 91.69 89 VAL A CA 1
ATOM 636 C C . VAL A 1 89 ? -8.385 4.924 6.700 1.00 91.69 89 VAL A C 1
ATOM 638 O O . VAL A 1 89 ? -8.551 5.772 5.825 1.00 91.69 89 VAL A O 1
ATOM 641 N N . ALA A 1 90 ? -7.666 5.152 7.792 1.00 91.81 90 ALA A N 1
ATOM 642 C CA . ALA A 1 90 ? -6.949 6.385 8.072 1.00 91.81 90 ALA A CA 1
ATOM 643 C C . ALA A 1 90 ? -5.463 6.228 7.764 1.00 91.81 90 ALA A C 1
ATOM 645 O O . ALA A 1 90 ? -4.824 5.256 8.167 1.00 91.81 90 ALA A O 1
ATOM 646 N N . PHE A 1 91 ? -4.902 7.250 7.146 1.00 91.56 91 PHE A N 1
ATOM 647 C CA . PHE A 1 91 ? -3.478 7.462 6.971 1.00 91.56 91 PHE A CA 1
ATOM 648 C C . PHE A 1 91 ? -3.053 8.634 7.837 1.00 91.56 91 PHE A C 1
ATOM 650 O O . P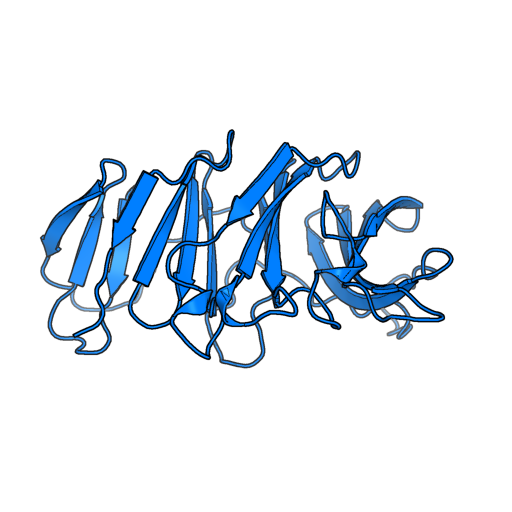HE A 1 91 ? -3.828 9.552 8.114 1.00 91.56 91 PHE A O 1
ATOM 657 N N . GLY A 1 92 ? -1.816 8.591 8.289 1.00 92.56 92 GLY A N 1
ATOM 658 C CA . GLY A 1 92 ? -1.267 9.633 9.127 1.00 92.56 92 GLY A CA 1
ATOM 659 C C . GLY A 1 92 ? 0.190 9.362 9.420 1.00 92.56 92 GLY A C 1
ATOM 660 O O . GLY A 1 92 ? 0.827 8.502 8.806 1.00 92.56 92 GLY A O 1
ATOM 661 N N . VAL A 1 93 ? 0.682 10.030 10.453 1.00 95.06 93 VAL A N 1
ATOM 662 C CA . VAL A 1 93 ? 2.050 9.854 10.929 1.00 95.06 93 VAL A CA 1
ATOM 663 C C . VAL A 1 93 ? 2.092 9.635 12.427 1.00 95.06 93 VAL A C 1
ATOM 665 O O . VAL A 1 93 ? 1.204 10.062 13.169 1.00 95.06 93 VAL A O 1
ATOM 668 N N . LYS A 1 94 ? 3.173 9.010 12.883 1.00 95.81 94 LYS A N 1
ATOM 669 C CA . LYS A 1 94 ? 3.501 8.938 14.302 1.00 95.81 94 LYS A CA 1
ATOM 670 C C . LYS A 1 94 ? 3.706 10.343 14.879 1.00 95.81 94 LYS A C 1
ATOM 672 O O . LYS A 1 94 ? 4.494 11.123 14.350 1.00 95.81 94 LYS A O 1
ATOM 677 N N . ASP A 1 95 ? 3.060 10.623 16.006 1.00 93.50 95 ASP A N 1
ATOM 678 C CA . ASP A 1 95 ? 3.193 11.872 16.761 1.00 93.50 95 ASP A CA 1
ATOM 679 C C . ASP A 1 95 ? 3.072 11.587 18.272 1.00 93.50 95 ASP A C 1
ATOM 681 O O . ASP A 1 95 ? 2.094 10.964 18.689 1.00 93.50 95 ASP A O 1
ATOM 685 N N . PRO A 1 96 ? 4.049 11.974 19.119 1.00 94.94 96 PRO A N 1
ATOM 686 C CA . PRO A 1 96 ? 5.228 12.798 18.827 1.00 94.94 96 PRO A CA 1
ATOM 687 C C . PRO A 1 96 ? 6.436 12.032 18.248 1.00 94.94 96 PRO A C 1
ATOM 689 O O . PRO A 1 96 ? 6.560 10.804 18.362 1.00 94.94 96 PRO A O 1
ATOM 692 N N . GLY A 1 97 ? 7.403 12.787 17.711 1.00 93.50 97 GLY A N 1
ATOM 693 C CA . GLY A 1 97 ? 8.726 12.312 17.277 1.00 93.50 97 GLY A CA 1
ATOM 694 C C . GLY A 1 97 ? 8.894 12.287 15.755 1.00 93.50 97 GLY A C 1
ATOM 695 O O . GLY A 1 97 ? 8.313 13.112 15.064 1.00 93.50 97 GLY A O 1
ATOM 696 N N . THR A 1 98 ? 9.710 11.357 15.241 1.00 94.62 98 THR A N 1
ATOM 697 C CA . THR A 1 98 ? 9.847 11.118 13.792 1.00 94.62 98 THR A CA 1
ATOM 698 C C . THR A 1 98 ? 8.495 10.756 13.188 1.00 94.62 98 THR A C 1
ATOM 700 O O . THR A 1 98 ? 7.845 9.829 13.687 1.00 94.62 98 THR A O 1
ATOM 703 N N . ALA A 1 99 ? 8.116 11.454 12.116 1.00 95.38 99 ALA A N 1
ATOM 704 C CA . ALA A 1 99 ? 6.828 11.331 11.440 1.00 95.38 99 ALA A CA 1
ATOM 705 C C . ALA A 1 99 ? 6.767 10.079 10.544 1.00 95.38 99 ALA A C 1
ATOM 707 O O . ALA A 1 99 ? 6.626 10.157 9.328 1.00 95.38 99 ALA A O 1
ATOM 708 N N . VAL A 1 100 ? 6.907 8.909 11.170 1.00 96.06 100 VAL A N 1
ATOM 709 C CA . VAL A 1 100 ? 6.811 7.600 10.511 1.00 96.06 100 VAL A CA 1
ATOM 710 C C . VAL A 1 100 ? 5.399 7.422 9.934 1.00 96.06 100 VAL A C 1
ATOM 712 O O . VAL A 1 100 ? 4.450 7.626 10.697 1.00 96.06 100 VAL A O 1
ATOM 715 N N . PRO A 1 101 ? 5.236 6.999 8.665 1.00 95.44 101 PRO A N 1
ATOM 716 C CA . PRO A 1 101 ? 3.927 6.732 8.073 1.00 95.44 101 PRO A CA 1
ATOM 717 C C . PRO A 1 101 ? 3.170 5.669 8.870 1.00 95.44 101 PRO A C 1
ATOM 719 O O . PRO A 1 101 ? 3.716 4.615 9.215 1.00 95.44 101 PRO A O 1
ATOM 722 N N . MET A 1 102 ? 1.898 5.932 9.146 1.00 95.88 102 MET A N 1
ATOM 723 C CA . MET A 1 102 ? 1.008 5.056 9.904 1.00 95.88 102 MET A CA 1
ATOM 724 C C . MET A 1 102 ? -0.310 4.825 9.172 1.00 95.88 102 MET A C 1
ATOM 726 O O . MET A 1 102 ? -0.780 5.666 8.404 1.00 95.88 102 MET A O 1
ATOM 730 N N . ILE A 1 103 ? -0.921 3.680 9.472 1.00 95.56 103 ILE A N 1
ATOM 731 C CA . ILE A 1 103 ? -2.285 3.346 9.066 1.00 95.56 103 ILE A CA 1
ATOM 732 C C . ILE A 1 103 ? -3.089 2.981 10.301 1.00 95.56 103 ILE A C 1
ATOM 734 O O . ILE A 1 103 ? -2.583 2.284 11.184 1.00 95.56 103 ILE A O 1
ATOM 738 N N . ALA A 1 104 ? -4.341 3.417 10.319 1.00 95.50 104 ALA A N 1
ATOM 739 C CA . ALA A 1 104 ? -5.359 2.942 11.235 1.00 95.50 104 ALA A CA 1
ATOM 740 C C . ALA A 1 104 ? -6.583 2.467 10.457 1.00 95.50 104 ALA A C 1
ATOM 742 O O . ALA A 1 104 ? -6.930 3.045 9.429 1.00 95.50 104 ALA A O 1
ATOM 743 N N . VAL A 1 105 ? -7.241 1.426 10.953 1.00 95.31 105 VAL A N 1
ATOM 744 C CA . VAL A 1 105 ? -8.512 0.955 10.405 1.00 95.31 105 VAL A CA 1
ATOM 745 C C . VAL A 1 105 ? -9.548 0.920 11.508 1.00 95.31 105 VAL A C 1
ATOM 747 O O . VAL A 1 105 ? -9.290 0.410 12.600 1.00 95.31 105 VAL A O 1
ATOM 750 N N . TYR A 1 106 ? -10.724 1.445 11.190 1.00 94.19 106 TYR A N 1
ATOM 751 C CA . TYR A 1 106 ? -11.890 1.457 12.054 1.00 94.19 106 TYR A CA 1
ATOM 752 C C . TYR A 1 106 ? -13.046 0.717 11.403 1.00 94.19 106 TYR A C 1
ATOM 754 O O . TYR A 1 106 ? -13.151 0.677 10.176 1.00 94.19 106 TYR A O 1
ATOM 762 N N . ARG A 1 107 ? -13.945 0.207 12.240 1.00 92.75 107 ARG A N 1
ATOM 763 C CA . ARG A 1 107 ? -15.293 -0.217 11.862 1.00 92.75 107 ARG A CA 1
ATOM 764 C C . ARG A 1 107 ? -16.285 0.697 12.574 1.00 92.75 107 ARG A C 1
ATOM 766 O O . ARG A 1 107 ? -16.421 0.631 13.796 1.00 92.75 107 ARG A O 1
ATOM 773 N N . GLY A 1 108 ? -16.931 1.592 11.826 1.00 87.94 108 GLY A N 1
ATOM 774 C CA . GLY A 1 108 ? -17.576 2.766 12.425 1.00 87.94 108 GLY A CA 1
ATOM 775 C C . GLY A 1 108 ? -16.572 3.549 13.284 1.00 87.94 108 GLY A C 1
ATOM 776 O O . GLY A 1 108 ? -15.526 3.958 12.789 1.00 87.94 108 GLY A O 1
ATOM 777 N N . THR A 1 109 ? -16.847 3.691 14.584 1.00 87.88 109 THR A N 1
ATOM 778 C CA . THR A 1 109 ? -15.955 4.362 15.550 1.00 87.88 109 THR A CA 1
ATOM 779 C C . THR A 1 109 ? -15.005 3.422 16.298 1.00 87.88 109 THR A C 1
ATOM 781 O O . THR A 1 109 ? -14.129 3.882 17.033 1.00 87.88 109 THR A O 1
ATOM 784 N N . GLU A 1 110 ? -15.138 2.104 16.125 1.00 93.38 110 GLU A N 1
ATOM 785 C CA . GLU A 1 110 ? -14.274 1.125 16.784 1.00 93.38 110 GLU A CA 1
ATOM 786 C C . GLU A 1 110 ? -12.937 1.015 16.048 1.00 93.38 110 GLU A C 1
ATOM 788 O O . GLU A 1 110 ? -12.890 0.601 14.891 1.00 93.38 110 GLU A O 1
ATOM 793 N N . LEU A 1 111 ? -11.838 1.344 16.730 1.00 95.44 111 LEU A N 1
ATOM 794 C CA . LEU A 1 111 ? -10.490 1.112 16.216 1.00 95.44 111 LEU A CA 1
ATOM 795 C C . LEU A 1 111 ? -10.198 -0.394 16.180 1.00 95.44 111 LEU A C 1
ATOM 797 O O . LEU A 1 111 ? -10.050 -1.018 17.231 1.00 95.44 111 LEU A O 1
ATOM 801 N N . LEU A 1 112 ? -10.037 -0.957 14.981 1.00 96.81 112 LEU A N 1
ATOM 802 C CA . LEU A 1 112 ? -9.608 -2.347 14.810 1.00 96.81 112 LEU A CA 1
ATOM 803 C C . LEU A 1 112 ? -8.108 -2.480 15.075 1.00 96.81 112 LEU A C 1
ATOM 805 O O . LEU A 1 112 ? -7.669 -3.345 15.832 1.00 96.81 112 LEU A O 1
ATOM 809 N N . TRP A 1 113 ? -7.313 -1.606 14.455 1.00 97.62 113 TRP A N 1
ATOM 810 C CA . TRP A 1 113 ? -5.866 -1.559 14.646 1.00 97.62 113 TRP A CA 1
ATOM 811 C C . TRP A 1 113 ? -5.272 -0.246 14.142 1.00 97.62 113 TRP A C 1
ATOM 813 O O . TRP A 1 113 ? -5.820 0.415 13.264 1.00 97.62 113 TRP A O 1
ATOM 823 N N . ALA A 1 114 ? -4.098 0.094 14.673 1.00 96.38 114 ALA A N 1
ATOM 824 C CA . ALA A 1 114 ? -3.224 1.132 14.145 1.00 96.38 114 ALA A CA 1
ATOM 825 C C . ALA A 1 114 ? -1.768 0.666 14.221 1.00 96.38 114 ALA A C 1
ATOM 827 O O . ALA A 1 114 ? -1.360 0.063 15.216 1.00 96.38 114 ALA A O 1
ATOM 828 N N . SER A 1 115 ? -0.973 0.915 13.180 1.00 95.81 115 SER A N 1
ATOM 829 C CA . SER A 1 115 ? 0.443 0.526 13.174 1.00 95.81 115 SER A CA 1
ATOM 830 C C . SER A 1 115 ? 1.289 1.342 12.189 1.00 95.81 115 SER A C 1
ATOM 832 O O . SER A 1 115 ? 0.746 1.901 11.231 1.00 95.81 115 SER A O 1
ATOM 834 N N . PRO A 1 116 ? 2.621 1.409 12.400 1.00 95.44 116 PRO A N 1
ATOM 835 C CA . PRO A 1 116 ? 3.554 1.894 11.389 1.00 95.44 116 PRO A CA 1
ATOM 836 C C . PRO A 1 116 ? 3.420 1.103 10.095 1.00 95.44 116 PRO A C 1
ATOM 838 O O . PRO A 1 116 ? 3.221 -0.114 10.134 1.00 95.44 116 PRO A O 1
ATOM 841 N N . LEU A 1 117 ? 3.551 1.790 8.963 1.00 93.12 117 LEU A N 1
ATOM 842 C CA . LEU A 1 117 ? 3.408 1.174 7.653 1.00 93.12 117 LEU A CA 1
ATOM 843 C C . LEU A 1 117 ? 4.544 0.200 7.292 1.00 93.12 117 LEU A C 1
ATOM 845 O O . LEU A 1 117 ? 4.221 -0.902 6.835 1.00 93.12 117 LEU A O 1
ATOM 849 N N . PRO A 1 118 ? 5.830 0.525 7.524 1.00 91.75 118 PRO A N 1
ATOM 850 C CA . PRO A 1 118 ? 6.917 -0.405 7.241 1.00 91.75 118 PRO A CA 1
ATOM 851 C C . PRO A 1 118 ? 6.808 -1.645 8.126 1.00 91.75 118 PRO A C 1
ATOM 853 O O . PRO A 1 118 ? 6.613 -1.529 9.339 1.00 91.75 118 PRO A O 1
ATOM 856 N N . ALA A 1 119 ? 6.961 -2.833 7.540 1.00 85.75 119 ALA A N 1
ATOM 857 C CA . ALA A 1 119 ? 7.005 -4.074 8.315 1.00 85.75 119 ALA A CA 1
ATOM 858 C C . ALA A 1 119 ? 8.332 -4.242 9.081 1.00 85.75 119 ALA A C 1
ATOM 860 O O . ALA A 1 119 ? 8.382 -4.916 10.110 1.00 85.75 119 ALA A O 1
ATOM 861 N N . GLY A 1 120 ? 9.407 -3.662 8.534 1.00 88.38 120 GLY A N 1
ATOM 862 C CA . GLY A 1 120 ? 10.766 -3.695 9.072 1.00 88.38 120 GLY A CA 1
ATOM 863 C C . GLY A 1 120 ? 11.081 -2.499 9.971 1.00 88.38 120 GLY A C 1
ATOM 864 O O . GLY A 1 120 ? 10.305 -2.162 10.859 1.00 88.38 120 GLY A O 1
ATOM 865 N N . ASP A 1 121 ? 12.239 -1.870 9.750 1.00 91.44 121 ASP A N 1
ATOM 866 C CA . ASP A 1 121 ? 12.644 -0.664 10.480 1.00 91.44 121 ASP A CA 1
ATOM 867 C C . ASP A 1 121 ? 11.749 0.529 10.096 1.00 91.44 121 ASP A C 1
ATOM 869 O O . ASP A 1 121 ? 11.840 1.023 8.967 1.00 91.44 121 ASP A O 1
ATOM 873 N N . PRO A 1 122 ? 10.910 1.047 11.012 1.00 92.44 122 PRO A N 1
ATOM 874 C CA . PRO A 1 122 ? 10.030 2.164 10.697 1.00 92.44 122 PRO A CA 1
ATOM 875 C C . PRO A 1 122 ? 10.788 3.467 10.424 1.00 92.44 122 PRO A C 1
ATOM 877 O O . PRO A 1 122 ? 10.242 4.370 9.796 1.00 92.44 122 PRO A O 1
ATOM 880 N N . LEU A 1 123 ? 12.039 3.588 10.885 1.00 94.69 123 LEU A N 1
ATOM 881 C CA . LEU A 1 123 ? 12.851 4.789 10.686 1.00 94.69 123 LEU A CA 1
ATOM 882 C C . LEU A 1 123 ? 13.519 4.850 9.311 1.00 94.69 123 LEU A C 1
ATOM 884 O O . LEU A 1 123 ? 14.039 5.918 8.971 1.00 94.69 123 LEU A O 1
ATOM 888 N N . ALA A 1 124 ? 13.483 3.758 8.542 1.00 93.69 124 ALA A N 1
ATOM 889 C CA . ALA A 1 124 ? 13.951 3.715 7.160 1.00 93.69 124 ALA A CA 1
ATOM 890 C C . ALA A 1 124 ? 12.951 4.348 6.176 1.00 93.69 124 ALA A C 1
ATOM 892 O O . ALA A 1 124 ? 13.345 4.757 5.087 1.00 93.69 124 ALA A O 1
ATOM 893 N N . ALA A 1 125 ? 11.674 4.458 6.554 1.00 94.25 125 ALA A N 1
ATOM 894 C CA . ALA A 1 125 ? 10.660 5.086 5.716 1.00 94.25 125 ALA A CA 1
ATOM 895 C C . ALA A 1 125 ? 10.805 6.605 5.668 1.00 94.25 125 ALA A C 1
ATOM 897 O O . ALA A 1 125 ? 11.142 7.242 6.673 1.00 94.25 125 ALA A O 1
ATOM 898 N N . GLU A 1 126 ? 10.522 7.168 4.498 1.00 93.06 126 GLU A N 1
ATOM 899 C CA . GLU A 1 126 ? 10.342 8.600 4.313 1.00 93.06 126 GLU A CA 1
ATOM 900 C C . GLU A 1 126 ? 9.272 9.122 5.279 1.00 93.06 126 GLU A C 1
ATOM 902 O O . GLU A 1 126 ? 8.295 8.440 5.597 1.00 93.06 126 GLU A O 1
ATOM 907 N N . GLU A 1 127 ? 9.497 10.324 5.799 1.00 92.38 127 GLU A N 1
ATOM 908 C CA . GLU A 1 127 ? 8.554 10.961 6.708 1.00 92.38 127 GLU A CA 1
ATOM 909 C C . GLU A 1 127 ? 7.363 11.513 5.928 1.00 92.38 127 GLU A C 1
ATOM 911 O O . GLU A 1 127 ? 7.540 12.285 4.988 1.00 92.38 127 GLU A O 1
ATOM 916 N N . GLY A 1 128 ? 6.148 11.171 6.349 1.00 85.81 128 GLY A N 1
ATOM 917 C CA . GLY A 1 128 ? 4.933 11.637 5.688 1.00 85.81 128 GLY A CA 1
ATOM 918 C C . GLY A 1 128 ? 3.831 10.591 5.647 1.00 85.81 128 GLY A C 1
ATOM 919 O O . GLY A 1 128 ? 3.968 9.490 6.177 1.00 85.81 128 GLY A O 1
ATOM 920 N N . ASP A 1 129 ? 2.721 10.968 5.022 1.00 73.50 129 ASP A N 1
ATOM 921 C CA . ASP A 1 129 ? 1.590 10.070 4.821 1.00 73.50 129 ASP A CA 1
ATOM 922 C C . ASP A 1 129 ? 1.837 9.177 3.590 1.00 73.50 129 ASP A C 1
ATOM 924 O O . ASP A 1 129 ? 2.384 9.651 2.592 1.00 73.50 129 ASP A O 1
ATOM 928 N N . PRO A 1 130 ? 1.385 7.911 3.601 1.00 73.56 130 PRO A N 1
ATOM 929 C CA . PRO A 1 130 ? 1.411 7.036 2.427 1.00 73.56 130 PRO A CA 1
ATOM 930 C C . PRO A 1 130 ? 0.741 7.678 1.210 1.00 73.56 130 PRO A C 1
ATOM 932 O O . PRO A 1 130 ? -0.320 8.289 1.357 1.00 73.56 130 PRO A O 1
ATOM 935 N N . THR A 1 131 ? 1.316 7.503 0.015 1.00 71.75 131 THR A N 1
ATOM 936 C CA . THR A 1 131 ? 0.952 8.261 -1.203 1.00 71.75 131 THR A CA 1
ATOM 937 C C . THR A 1 131 ? -0.233 7.672 -1.964 1.00 71.75 131 THR A C 1
ATOM 939 O O . THR A 1 131 ? -1.106 8.411 -2.430 1.00 71.75 131 THR A O 1
ATOM 942 N N . LEU A 1 132 ? -0.338 6.345 -2.025 1.00 85.81 132 LEU A N 1
ATOM 943 C CA . LEU A 1 132 ? -1.406 5.626 -2.723 1.00 85.81 132 LEU A CA 1
ATOM 944 C C . LEU A 1 132 ? -1.897 4.470 -1.867 1.00 85.81 132 LEU A C 1
ATOM 946 O O . LEU A 1 132 ? -1.076 3.738 -1.325 1.00 85.81 132 LEU A O 1
ATOM 950 N N . ALA A 1 133 ? -3.210 4.260 -1.814 1.00 88.94 133 ALA A N 1
ATOM 951 C CA . ALA A 1 133 ? -3.788 3.101 -1.149 1.00 88.94 133 ALA A CA 1
ATOM 952 C C . ALA A 1 133 ? -5.076 2.640 -1.827 1.00 88.94 133 ALA A C 1
ATOM 954 O O . ALA A 1 133 ? -5.863 3.471 -2.282 1.00 88.94 133 ALA A O 1
ATOM 955 N N . LEU A 1 134 ? -5.291 1.324 -1.862 1.00 89.38 134 LEU A N 1
ATOM 956 C CA . LEU A 1 134 ? -6.506 0.684 -2.350 1.00 89.38 134 LEU A CA 1
ATOM 957 C C . LEU A 1 134 ? -6.902 -0.503 -1.463 1.00 89.38 134 LEU A C 1
ATOM 959 O O . LEU A 1 134 ? -6.050 -1.303 -1.079 1.00 89.38 134 LEU A O 1
ATOM 963 N N . LEU A 1 135 ? -8.201 -0.667 -1.211 1.00 87.94 135 LEU A N 1
ATOM 964 C CA . LEU A 1 135 ? -8.763 -1.868 -0.584 1.00 87.94 135 LEU A CA 1
ATOM 965 C C . LEU A 1 135 ? -9.391 -2.788 -1.642 1.00 87.94 135 LEU A C 1
ATOM 967 O O . LEU A 1 135 ? -10.206 -2.343 -2.458 1.00 87.94 135 LEU A O 1
ATOM 971 N N . ARG A 1 136 ? -9.047 -4.082 -1.600 1.00 86.62 136 ARG A N 1
ATOM 972 C CA . ARG A 1 136 ? -9.698 -5.141 -2.386 1.00 86.62 136 ARG A CA 1
ATOM 973 C C . ARG A 1 136 ? -10.034 -6.328 -1.491 1.00 86.62 136 ARG A C 1
ATOM 975 O O . ARG A 1 136 ? -9.140 -7.042 -1.048 1.00 86.62 136 ARG A O 1
ATOM 982 N N . GLY A 1 137 ? -11.327 -6.566 -1.278 1.00 88.62 137 GLY A N 1
ATOM 983 C CA . GLY A 1 137 ? -11.768 -7.600 -0.343 1.00 88.62 137 GLY A CA 1
ATOM 984 C C . GLY A 1 137 ? -11.241 -7.300 1.060 1.00 88.62 137 GLY A C 1
ATOM 985 O O . GLY A 1 137 ? -11.507 -6.228 1.594 1.00 88.62 137 GLY A O 1
ATOM 986 N N . ASP A 1 138 ? -10.468 -8.226 1.617 1.00 92.81 138 ASP A N 1
ATOM 987 C CA . ASP A 1 138 ? -9.817 -8.135 2.926 1.00 92.81 138 ASP A CA 1
ATOM 988 C C . ASP A 1 138 ? -8.356 -7.648 2.862 1.00 92.81 138 ASP A C 1
ATOM 990 O O . ASP A 1 138 ? -7.663 -7.645 3.881 1.00 92.81 138 ASP A O 1
ATOM 994 N N . VAL A 1 139 ? -7.878 -7.222 1.685 1.00 95.50 139 VAL A N 1
ATOM 995 C CA . VAL A 1 139 ? -6.484 -6.813 1.470 1.00 95.50 139 VAL A CA 1
ATOM 996 C C . VAL A 1 139 ? -6.376 -5.319 1.184 1.00 95.50 139 VAL A C 1
ATOM 998 O O . VAL A 1 139 ? -6.804 -4.835 0.131 1.00 95.50 139 VAL A O 1
ATOM 1001 N N . LEU A 1 140 ? -5.746 -4.591 2.105 1.00 95.12 140 LEU A N 1
ATOM 1002 C CA . LEU A 1 140 ? -5.325 -3.205 1.915 1.00 95.12 140 LEU A CA 1
ATOM 1003 C C . LEU A 1 140 ? -3.934 -3.185 1.278 1.00 95.12 140 LEU A C 1
ATOM 1005 O O . LEU A 1 140 ? -2.985 -3.690 1.873 1.00 95.12 140 LEU A O 1
ATOM 1009 N N . VAL A 1 141 ? -3.810 -2.577 0.101 1.00 95.88 141 VAL A N 1
ATOM 1010 C CA . VAL A 1 141 ? -2.544 -2.391 -0.618 1.00 95.88 141 VAL A CA 1
ATOM 1011 C C . VAL A 1 141 ? -2.189 -0.912 -0.638 1.00 95.88 141 VAL A C 1
ATOM 1013 O O . VAL A 1 141 ? -3.042 -0.081 -0.937 1.00 95.88 141 VAL A O 1
ATOM 1016 N N . THR A 1 142 ? -0.942 -0.564 -0.344 1.00 94.50 142 THR A N 1
ATOM 1017 C CA . THR A 1 142 ? -0.486 0.834 -0.297 1.00 94.50 142 THR A CA 1
ATOM 1018 C C . THR A 1 142 ? 1.002 0.939 -0.608 1.00 94.50 142 THR A C 1
ATOM 1020 O O . THR A 1 142 ? 1.716 -0.067 -0.577 1.00 94.50 142 THR A O 1
ATOM 1023 N N . THR A 1 143 ? 1.469 2.152 -0.898 1.00 93.81 143 THR A N 1
ATOM 1024 C CA . THR A 1 143 ? 2.895 2.445 -1.110 1.00 93.81 143 THR A CA 1
ATOM 1025 C C . THR A 1 143 ? 3.483 3.324 -0.011 1.00 93.81 143 THR A C 1
ATOM 1027 O O . THR A 1 143 ? 2.747 4.035 0.680 1.00 93.81 143 THR A O 1
ATOM 1030 N N . TYR A 1 144 ? 4.805 3.269 0.157 1.00 93.50 144 TYR A N 1
ATOM 1031 C CA . TYR A 1 144 ? 5.569 4.250 0.931 1.00 93.50 144 TYR A CA 1
ATOM 1032 C C . TYR A 1 144 ? 7.002 4.392 0.409 1.00 93.50 144 TYR A C 1
ATOM 1034 O O . TYR A 1 144 ? 7.593 3.417 -0.059 1.00 93.50 144 TYR A O 1
ATOM 1042 N N . GLY A 1 145 ? 7.566 5.594 0.526 1.00 92.75 145 GLY A N 1
ATOM 1043 C CA . GLY A 1 145 ? 8.955 5.883 0.168 1.00 92.75 145 GLY A CA 1
ATOM 1044 C C . GLY A 1 145 ? 9.954 5.506 1.258 1.00 92.75 145 GLY A C 1
ATOM 1045 O O . GLY A 1 145 ? 9.621 5.455 2.446 1.00 92.75 145 GLY A O 1
ATOM 1046 N N . LEU A 1 146 ? 11.196 5.242 0.862 1.00 93.06 146 LEU A N 1
ATOM 1047 C CA . LEU A 1 146 ? 12.334 5.094 1.768 1.00 93.06 146 LEU A CA 1
ATOM 1048 C C . LEU A 1 146 ? 13.135 6.399 1.828 1.00 93.06 146 LEU A C 1
ATOM 1050 O O . LEU A 1 146 ? 13.199 7.153 0.862 1.00 93.06 146 LEU A O 1
ATOM 1054 N N . LYS A 1 147 ? 13.772 6.673 2.973 1.00 91.69 147 LYS A N 1
ATOM 1055 C CA . LYS A 1 147 ? 14.576 7.897 3.159 1.00 91.69 147 LYS A CA 1
ATOM 1056 C C . LYS A 1 147 ? 15.738 7.991 2.182 1.00 91.69 147 LYS A C 1
ATOM 1058 O O . LYS A 1 147 ? 16.124 9.091 1.788 1.00 91.69 147 LYS A O 1
ATOM 1063 N N . THR A 1 148 ? 16.334 6.853 1.851 1.00 87.00 148 THR A N 1
ATOM 1064 C CA . THR A 1 148 ? 17.390 6.783 0.850 1.00 87.00 148 THR A CA 1
ATOM 1065 C C . THR A 1 148 ? 16.720 6.673 -0.513 1.00 87.00 148 THR A C 1
ATOM 1067 O O . THR A 1 148 ? 16.129 5.649 -0.839 1.00 87.00 148 THR A O 1
ATOM 1070 N N . SER A 1 149 ? 16.769 7.748 -1.302 1.00 78.38 149 SER A N 1
ATOM 1071 C CA . SER A 1 149 ? 16.020 7.845 -2.562 1.00 78.38 149 SER A CA 1
ATOM 1072 C C . SER A 1 149 ? 16.371 6.748 -3.574 1.00 78.38 149 SER A C 1
ATOM 1074 O O . SER A 1 149 ? 15.530 6.363 -4.373 1.00 78.38 149 SER A O 1
ATOM 1076 N N . ASP A 1 150 ? 17.604 6.241 -3.549 1.00 84.75 150 ASP A N 1
ATOM 1077 C CA . ASP A 1 150 ? 18.071 5.135 -4.394 1.00 84.75 150 ASP A CA 1
ATOM 1078 C C . ASP A 1 150 ? 17.516 3.764 -3.972 1.00 84.75 150 ASP A C 1
ATOM 1080 O O . ASP A 1 150 ? 17.491 2.842 -4.787 1.00 84.75 150 ASP A O 1
ATOM 1084 N N . GLU A 1 151 ? 17.020 3.626 -2.738 1.00 86.69 151 GLU A N 1
ATOM 1085 C CA . GLU A 1 151 ? 16.284 2.438 -2.286 1.00 86.69 151 GLU A CA 1
ATOM 1086 C C . GLU A 1 151 ? 14.823 2.439 -2.774 1.00 86.69 151 GLU A C 1
ATOM 1088 O O . GLU A 1 151 ? 14.175 1.390 -2.775 1.00 86.69 151 GLU A O 1
ATOM 1093 N N . GLY A 1 152 ? 14.331 3.591 -3.246 1.00 92.12 152 GLY A N 1
ATOM 1094 C CA . GLY A 1 152 ? 13.037 3.743 -3.900 1.00 92.12 152 GLY A CA 1
ATOM 1095 C C . GLY A 1 152 ? 11.835 3.605 -2.967 1.00 92.12 152 GLY A C 1
ATOM 1096 O O . GLY A 1 152 ? 11.860 3.990 -1.797 1.00 92.12 152 GLY A O 1
ATOM 1097 N N . GLU A 1 153 ? 10.752 3.063 -3.512 1.00 93.88 153 GLU A N 1
ATOM 1098 C CA . GLU A 1 153 ? 9.481 2.865 -2.828 1.00 93.88 153 GLU A CA 1
ATOM 1099 C C . GLU A 1 153 ? 9.157 1.389 -2.597 1.00 93.88 153 GLU A C 1
ATOM 1101 O O . GLU A 1 153 ? 9.631 0.463 -3.269 1.00 93.88 153 GLU A O 1
ATOM 1106 N N . ARG A 1 154 ? 8.284 1.177 -1.618 1.00 95.62 154 ARG A N 1
ATOM 1107 C CA . ARG A 1 154 ? 7.800 -0.122 -1.174 1.00 95.62 154 ARG A CA 1
ATOM 1108 C C . ARG A 1 154 ? 6.315 -0.242 -1.464 1.00 95.62 154 ARG A C 1
ATOM 1110 O O . ARG A 1 154 ? 5.562 0.713 -1.294 1.00 95.62 154 ARG A O 1
ATOM 1117 N N . LEU A 1 155 ? 5.899 -1.437 -1.863 1.00 96.62 155 LEU A N 1
ATOM 1118 C CA . LEU A 1 155 ? 4.505 -1.842 -1.973 1.00 96.62 155 LEU A CA 1
ATOM 1119 C C . LEU A 1 155 ? 4.217 -2.819 -0.836 1.00 96.62 155 LEU A C 1
ATOM 1121 O O . LEU A 1 155 ? 4.923 -3.816 -0.673 1.00 96.62 155 LEU A O 1
ATOM 1125 N N . VAL A 1 156 ? 3.172 -2.553 -0.064 1.00 96.81 156 VAL A N 1
ATOM 1126 C CA . VAL A 1 156 ? 2.807 -3.374 1.092 1.00 96.81 156 VAL A CA 1
ATOM 1127 C C . VAL A 1 156 ? 1.341 -3.765 1.019 1.00 96.81 156 VAL A C 1
ATOM 1129 O O . VAL A 1 156 ? 0.488 -2.947 0.669 1.00 96.81 156 VAL A O 1
ATOM 1132 N N . ALA A 1 157 ? 1.059 -5.017 1.371 1.00 97.38 157 ALA A N 1
ATOM 1133 C CA . ALA A 1 157 ? -0.292 -5.510 1.579 1.00 97.38 157 ALA A CA 1
ATOM 1134 C C . ALA A 1 157 ? -0.512 -5.937 3.021 1.00 97.38 157 ALA A C 1
ATOM 1136 O O . ALA A 1 157 ? 0.344 -6.574 3.648 1.00 97.38 157 ALA A O 1
ATOM 1137 N N . ARG A 1 158 ? -1.699 -5.621 3.530 1.00 97.69 158 ARG A N 1
ATOM 1138 C CA . ARG A 1 158 ? -2.128 -5.949 4.885 1.00 97.69 158 ARG A CA 1
ATOM 1139 C C . ARG A 1 158 ? -3.519 -6.554 4.894 1.00 97.69 158 ARG A C 1
ATOM 1141 O O . ARG A 1 158 ? -4.378 -6.150 4.116 1.00 97.69 158 ARG A O 1
ATOM 1148 N N . ASP A 1 159 ? -3.725 -7.481 5.820 1.00 97.25 159 ASP A N 1
ATOM 1149 C CA . ASP A 1 159 ? -5.061 -7.910 6.232 1.00 97.25 159 ASP A CA 1
ATOM 1150 C C . ASP A 1 159 ? -5.768 -6.707 6.873 1.00 97.25 159 ASP A C 1
ATOM 1152 O O . ASP A 1 159 ? -5.273 -6.139 7.852 1.00 97.25 159 ASP A O 1
ATOM 1156 N N . VAL A 1 160 ? -6.893 -6.288 6.296 1.00 95.19 160 VAL A N 1
ATOM 1157 C CA . VAL A 1 160 ? -7.599 -5.067 6.709 1.00 95.19 160 VAL A CA 1
ATOM 1158 C C . VAL A 1 160 ? -8.256 -5.195 8.086 1.00 95.19 160 VAL A C 1
ATOM 1160 O O . VAL A 1 160 ? -8.446 -4.188 8.756 1.00 95.19 160 VAL A O 1
ATOM 1163 N N . GLU A 1 161 ? -8.553 -6.406 8.557 1.00 95.31 161 GLU A N 1
ATOM 1164 C CA . GLU A 1 161 ? -9.174 -6.636 9.870 1.00 95.31 161 GLU A CA 1
ATOM 1165 C C . GLU A 1 161 ? -8.131 -6.706 10.989 1.00 95.31 161 GLU A C 1
ATOM 1167 O O . GLU A 1 161 ? -8.384 -6.284 12.115 1.00 95.31 161 GLU A O 1
ATOM 1172 N N . ARG A 1 162 ? -6.957 -7.275 10.697 1.00 96.44 162 ARG A N 1
ATOM 1173 C CA . ARG A 1 162 ? -5.926 -7.608 11.696 1.00 96.44 162 ARG A CA 1
ATOM 1174 C C . ARG A 1 162 ? -4.716 -6.686 11.656 1.00 96.44 162 ARG A C 1
ATOM 1176 O O . ARG A 1 162 ? -3.894 -6.734 12.568 1.00 96.44 162 ARG A O 1
ATOM 1183 N N . GLY A 1 163 ? -4.534 -5.941 10.569 1.00 96.50 163 GLY A N 1
ATOM 1184 C CA . GLY A 1 163 ? -3.347 -5.123 10.320 1.00 96.50 163 GLY A CA 1
ATOM 1185 C C . GLY A 1 163 ? -2.078 -5.930 10.060 1.00 96.50 163 GLY A C 1
ATOM 1186 O O . GLY A 1 163 ? -0.996 -5.347 9.957 1.00 96.50 163 GLY A O 1
ATOM 1187 N N . ALA A 1 164 ? -2.191 -7.258 9.954 1.00 97.38 164 ALA A N 1
ATOM 1188 C CA . ALA A 1 164 ? -1.067 -8.147 9.717 1.00 97.38 164 ALA A CA 1
ATOM 1189 C C . ALA A 1 164 ? -0.478 -7.890 8.328 1.00 97.38 164 ALA A C 1
ATOM 1191 O O . ALA A 1 164 ? -1.204 -7.863 7.335 1.00 97.38 164 ALA A O 1
ATOM 1192 N N . VAL A 1 165 ? 0.843 -7.727 8.262 1.00 97.19 165 VAL A N 1
ATOM 1193 C CA . VAL A 1 165 ? 1.566 -7.619 6.993 1.00 97.19 165 VAL A CA 1
ATOM 1194 C C . VAL A 1 165 ? 1.498 -8.964 6.280 1.00 97.19 165 VAL A C 1
ATOM 1196 O O . VAL A 1 165 ? 1.973 -9.971 6.805 1.00 97.19 165 VAL A O 1
ATOM 1199 N N . LEU A 1 166 ? 0.906 -8.971 5.087 1.00 97.69 166 LEU A N 1
ATOM 1200 C CA . LEU A 1 166 ? 0.875 -10.137 4.206 1.00 97.69 166 LEU A CA 1
ATOM 1201 C C . LEU A 1 166 ? 2.177 -10.228 3.413 1.00 97.69 166 LEU A C 1
ATOM 1203 O O . LEU A 1 166 ? 2.784 -11.294 3.329 1.00 97.69 166 LEU A O 1
ATOM 1207 N N . TRP A 1 167 ? 2.615 -9.093 2.873 1.00 98.06 167 TRP A N 1
ATOM 1208 C CA . TRP A 1 167 ? 3.898 -8.928 2.202 1.00 98.06 167 TRP A CA 1
ATOM 1209 C C . TRP A 1 167 ? 4.272 -7.445 2.131 1.00 98.06 167 TRP A C 1
ATOM 1211 O O . TRP A 1 167 ? 3.416 -6.564 2.200 1.00 98.06 167 TRP A O 1
ATOM 1221 N N . ASP A 1 168 ? 5.569 -7.189 2.003 1.00 97.31 168 ASP A N 1
ATOM 1222 C CA . ASP A 1 168 ? 6.189 -5.870 1.895 1.00 97.31 168 ASP A CA 1
ATOM 1223 C C . ASP A 1 168 ? 7.368 -6.036 0.923 1.00 97.31 168 ASP A C 1
ATOM 1225 O O . ASP A 1 168 ? 8.324 -6.768 1.214 1.00 97.31 168 ASP A O 1
ATOM 1229 N N . VAL A 1 169 ? 7.275 -5.444 -0.267 1.00 97.38 169 VAL A N 1
ATOM 1230 C CA . VAL A 1 169 ? 8.189 -5.695 -1.395 1.00 97.38 169 VAL A CA 1
ATOM 1231 C C . VAL A 1 169 ? 8.663 -4.393 -2.033 1.00 97.38 169 VAL A C 1
ATOM 1233 O O . VAL A 1 169 ? 8.018 -3.356 -1.918 1.00 97.38 169 VAL A O 1
ATOM 1236 N N . ALA A 1 170 ? 9.819 -4.436 -2.693 1.00 95.94 170 ALA A N 1
ATOM 1237 C CA . ALA A 1 170 ? 10.334 -3.288 -3.430 1.00 95.94 170 ALA A CA 1
ATOM 1238 C C . ALA A 1 170 ? 9.536 -3.089 -4.721 1.00 95.94 170 ALA A C 1
ATOM 1240 O O . ALA A 1 170 ? 9.195 -4.067 -5.390 1.00 95.94 170 ALA A O 1
ATOM 1241 N N . ILE A 1 171 ? 9.287 -1.832 -5.083 1.00 95.62 171 ILE A N 1
ATOM 1242 C CA . ILE A 1 171 ? 8.780 -1.475 -6.406 1.00 95.62 171 ILE A CA 1
ATOM 1243 C C . ILE A 1 171 ? 10.002 -1.324 -7.321 1.00 95.62 171 ILE A C 1
ATOM 1245 O O . ILE A 1 171 ? 10.810 -0.422 -7.081 1.00 95.62 171 ILE A O 1
ATOM 1249 N N . PRO A 1 172 ? 10.198 -2.187 -8.339 1.00 94.75 172 PRO A N 1
ATOM 1250 C CA . PRO A 1 172 ? 11.332 -2.062 -9.258 1.00 94.75 172 PRO A CA 1
ATOM 1251 C C . PRO A 1 172 ? 11.400 -0.664 -9.865 1.00 94.75 172 PRO A C 1
ATOM 1253 O O . PRO A 1 172 ? 10.365 -0.042 -10.032 1.00 94.75 172 PRO A O 1
ATOM 1256 N N . HIS A 1 173 ? 12.591 -0.152 -10.174 1.00 91.50 173 HIS A N 1
ATOM 1257 C CA . HIS A 1 173 ? 12.802 1.155 -10.824 1.00 91.50 173 HIS A CA 1
ATOM 1258 C C . HIS A 1 173 ? 12.309 2.406 -10.067 1.00 91.50 173 HIS A C 1
ATOM 1260 O O . HIS A 1 173 ? 12.563 3.520 -10.519 1.00 91.50 173 HIS A O 1
ATOM 1266 N N . SER A 1 174 ? 11.677 2.268 -8.900 1.00 91.44 174 SER A N 1
ATOM 1267 C CA . SER A 1 174 ? 11.169 3.415 -8.129 1.00 91.44 174 SER A CA 1
ATOM 1268 C C . SER A 1 174 ? 12.276 4.339 -7.605 1.00 91.44 174 SER A C 1
ATOM 1270 O O . SER A 1 174 ? 12.069 5.542 -7.525 1.00 91.44 174 SER A O 1
ATOM 1272 N N . GLY A 1 175 ? 13.472 3.811 -7.321 1.00 89.12 175 GLY A N 1
ATOM 1273 C CA . GLY A 1 175 ? 14.643 4.614 -6.935 1.00 89.12 175 GLY A CA 1
ATOM 1274 C C . GLY A 1 175 ? 15.433 5.203 -8.111 1.00 89.12 175 GLY A C 1
ATOM 1275 O O . GLY A 1 175 ? 16.380 5.961 -7.910 1.00 89.12 175 GLY A O 1
ATOM 1276 N N . GLU A 1 176 ? 15.072 4.864 -9.355 1.00 88.12 176 GLU A N 1
ATOM 1277 C CA . GLU A 1 176 ? 15.740 5.394 -10.555 1.00 88.12 176 GLU A CA 1
ATOM 1278 C C . GLU A 1 176 ? 15.198 6.766 -10.965 1.00 88.12 176 GLU A C 1
ATOM 1280 O O . GLU A 1 176 ? 15.766 7.433 -11.835 1.00 88.12 176 GLU A O 1
ATOM 1285 N N . VAL A 1 177 ? 14.093 7.195 -10.355 1.00 79.88 177 VAL A N 1
ATOM 1286 C CA . VAL A 1 177 ? 13.379 8.408 -10.730 1.00 79.88 177 VAL A CA 1
ATOM 1287 C C . VAL A 1 177 ? 12.956 9.205 -9.512 1.00 79.88 177 VAL A C 1
ATOM 1289 O O . VAL A 1 177 ? 12.698 8.667 -8.448 1.00 79.88 177 VAL A O 1
ATOM 1292 N N . SER A 1 178 ? 12.881 10.526 -9.669 1.00 75.25 178 SER A N 1
ATOM 1293 C CA . SER A 1 178 ? 12.512 11.422 -8.569 1.00 75.25 178 SER A CA 1
ATOM 1294 C C . SER A 1 178 ? 11.004 11.504 -8.325 1.00 75.25 178 SER A C 1
ATOM 1296 O O . SER A 1 178 ? 10.576 12.195 -7.408 1.00 75.25 178 SER A O 1
ATOM 1298 N N . SER A 1 179 ? 10.192 10.899 -9.194 1.00 75.50 179 SER A N 1
ATOM 1299 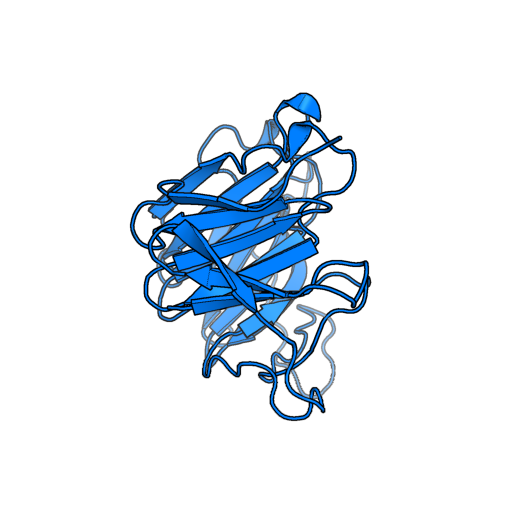C CA . SER A 1 179 ? 8.737 10.859 -9.068 1.00 75.50 179 SER A CA 1
ATOM 1300 C C . SER A 1 179 ? 8.313 9.473 -8.606 1.00 75.50 179 SER A C 1
ATOM 1302 O O . SER A 1 179 ? 8.582 8.501 -9.313 1.00 75.50 179 SER A O 1
ATOM 1304 N N . GLY A 1 180 ? 7.618 9.408 -7.475 1.00 81.12 180 GLY A N 1
ATOM 1305 C CA . GLY A 1 180 ? 7.022 8.177 -6.973 1.00 81.12 180 GLY A CA 1
ATOM 1306 C C . GLY A 1 180 ? 5.943 7.579 -7.889 1.00 81.12 180 GLY A C 1
ATOM 1307 O O . GLY A 1 180 ? 5.595 8.159 -8.928 1.00 81.12 180 GLY A O 1
ATOM 1308 N N . PRO A 1 181 ? 5.373 6.424 -7.512 1.00 87.50 181 PRO A N 1
ATOM 1309 C CA . PRO A 1 181 ? 4.167 5.871 -8.093 1.00 87.50 181 PRO A CA 1
ATOM 1310 C C . PRO A 1 181 ? 3.048 6.900 -8.182 1.00 87.50 181 PRO A C 1
ATOM 1312 O O . PRO A 1 181 ? 2.726 7.593 -7.219 1.00 87.50 181 PRO A O 1
ATOM 1315 N N . THR A 1 182 ? 2.416 6.956 -9.348 1.00 84.31 182 THR A N 1
ATOM 1316 C CA . THR A 1 182 ? 1.323 7.889 -9.644 1.00 84.31 182 THR A CA 1
ATOM 1317 C C . THR A 1 182 ? -0.035 7.201 -9.665 1.00 84.31 182 THR A C 1
ATOM 1319 O O . THR A 1 182 ? -1.065 7.858 -9.523 1.00 84.31 182 THR A O 1
ATOM 1322 N N . LEU A 1 183 ? -0.064 5.876 -9.839 1.00 84.75 183 LEU A N 1
ATOM 1323 C CA . LEU A 1 183 ? -1.301 5.108 -9.833 1.00 84.75 183 LEU A CA 1
ATOM 1324 C C . LEU A 1 183 ? -1.096 3.714 -9.253 1.00 84.75 183 LEU A C 1
ATOM 1326 O O . LEU A 1 183 ? -0.120 3.025 -9.547 1.00 84.75 183 LEU A O 1
ATOM 1330 N N . LEU A 1 184 ? -2.091 3.286 -8.485 1.00 86.56 184 LEU A N 1
ATOM 1331 C CA . LEU A 1 184 ? -2.249 1.929 -7.994 1.00 86.56 184 LEU A CA 1
ATOM 1332 C C . LEU A 1 184 ? -3.543 1.357 -8.584 1.00 86.56 184 LEU A C 1
ATOM 1334 O O . LEU A 1 184 ? -4.540 2.068 -8.705 1.00 86.56 184 LEU A O 1
ATOM 1338 N N . SER A 1 185 ? -3.546 0.079 -8.956 1.00 85.69 185 SER A N 1
ATOM 1339 C CA . SER A 1 185 ? -4.756 -0.660 -9.326 1.00 85.69 185 SER A CA 1
ATOM 1340 C C . SER A 1 185 ? -4.674 -2.088 -8.806 1.00 85.69 185 SER A C 1
ATOM 1342 O O . SER A 1 185 ? -3.624 -2.721 -8.885 1.00 85.69 185 SER A O 1
ATOM 1344 N N . VAL A 1 186 ? -5.775 -2.608 -8.264 1.00 85.44 186 VAL A N 1
ATOM 1345 C CA . VAL A 1 186 ? -5.828 -3.947 -7.667 1.00 85.44 186 VAL A CA 1
ATOM 1346 C C . VAL A 1 186 ? -7.002 -4.729 -8.252 1.00 85.44 186 VAL A C 1
ATOM 1348 O O . VAL A 1 186 ? -8.135 -4.252 -8.290 1.00 85.44 186 VAL A O 1
ATOM 1351 N N . SER A 1 187 ? -6.717 -5.953 -8.689 1.00 84.81 187 SER A N 1
ATOM 1352 C CA . SER A 1 187 ? -7.689 -6.970 -9.108 1.00 84.81 187 SER A CA 1
ATOM 1353 C C . SER A 1 187 ? -7.649 -8.160 -8.148 1.00 84.81 187 SER A C 1
ATOM 1355 O O . SER A 1 187 ? -6.795 -8.211 -7.273 1.00 84.81 187 SER A O 1
ATOM 1357 N N . ASP A 1 188 ? -8.482 -9.179 -8.361 1.00 83.44 188 ASP A N 1
ATOM 1358 C CA . ASP A 1 188 ? -8.544 -10.362 -7.479 1.00 83.44 188 ASP A CA 1
ATOM 1359 C C . ASP A 1 188 ? -7.248 -11.187 -7.401 1.00 83.44 188 ASP A C 1
ATOM 1361 O O . ASP A 1 188 ? -7.118 -12.062 -6.553 1.00 83.44 188 ASP A O 1
ATOM 1365 N N . SER A 1 189 ? -6.290 -10.951 -8.300 1.00 87.81 189 SER A N 1
ATOM 1366 C CA . SER A 1 189 ? -5.027 -11.705 -8.329 1.00 87.81 189 SER A CA 1
ATOM 1367 C C . SER A 1 189 ? -3.786 -10.841 -8.492 1.00 87.81 189 SER A C 1
ATOM 1369 O O . SER A 1 189 ? -2.676 -11.367 -8.418 1.00 87.81 189 SER A O 1
ATOM 1371 N N . ARG A 1 190 ? -3.936 -9.540 -8.762 1.00 90.56 190 ARG A N 1
ATOM 1372 C CA . ARG A 1 190 ? -2.818 -8.692 -9.191 1.00 90.56 190 ARG A CA 1
ATOM 1373 C C . ARG A 1 190 ? -2.902 -7.291 -8.651 1.00 90.56 190 ARG A C 1
ATOM 1375 O O . ARG A 1 190 ? -3.998 -6.736 -8.582 1.00 90.56 190 ARG A O 1
ATOM 1382 N N . VAL A 1 191 ? -1.728 -6.726 -8.421 1.00 93.81 191 VAL A N 1
ATOM 1383 C CA . VAL A 1 191 ? -1.521 -5.301 -8.200 1.00 93.81 191 VAL A CA 1
ATOM 1384 C C . VAL A 1 191 ? -0.752 -4.737 -9.384 1.00 93.81 191 VAL A C 1
ATOM 1386 O O . VAL A 1 191 ? 0.201 -5.353 -9.854 1.00 93.81 191 VAL A O 1
ATOM 1389 N N . PHE A 1 192 ? -1.171 -3.574 -9.860 1.00 91.50 192 PHE A N 1
ATOM 1390 C CA . PHE A 1 192 ? -0.471 -2.796 -10.865 1.00 91.50 192 PHE A CA 1
ATOM 1391 C C . PHE A 1 192 ? -0.066 -1.457 -10.264 1.00 91.50 192 PHE A C 1
ATOM 1393 O O . PHE A 1 192 ? -0.901 -0.772 -9.671 1.00 91.50 192 PHE A O 1
ATOM 1400 N N . VAL A 1 193 ? 1.200 -1.095 -10.433 1.00 92.56 193 VAL A N 1
ATOM 1401 C CA . VAL A 1 193 ? 1.764 0.175 -9.976 1.00 92.56 193 VAL A CA 1
ATOM 1402 C C . VAL A 1 193 ? 2.298 0.907 -11.193 1.00 92.56 193 VAL A C 1
ATOM 1404 O O . VAL A 1 193 ? 3.223 0.425 -11.845 1.00 92.56 193 VAL A O 1
ATOM 1407 N N . ALA A 1 194 ? 1.703 2.048 -11.527 1.00 88.88 194 ALA A N 1
ATOM 1408 C CA . ALA A 1 194 ? 2.234 2.912 -12.570 1.00 88.88 194 ALA A CA 1
ATOM 1409 C C . ALA A 1 194 ? 3.151 3.960 -11.942 1.00 88.88 194 ALA A C 1
ATOM 1411 O O . ALA A 1 194 ? 2.792 4.606 -10.955 1.00 88.88 194 ALA A O 1
ATOM 1412 N N . GLN A 1 195 ? 4.318 4.142 -12.546 1.00 86.75 195 GLN A N 1
ATOM 1413 C CA . GLN A 1 195 ? 5.292 5.153 -12.164 1.00 86.75 195 GLN A CA 1
ATOM 1414 C C . GLN A 1 195 ? 6.005 5.633 -13.425 1.00 86.75 195 GLN A C 1
ATOM 1416 O O . GLN A 1 195 ? 6.594 4.848 -14.160 1.00 86.75 195 GLN A O 1
ATOM 1421 N N . TRP A 1 196 ? 5.921 6.930 -13.705 1.00 85.06 196 TRP A N 1
ATOM 1422 C CA . TRP A 1 196 ? 6.511 7.576 -14.880 1.00 85.06 196 TRP A CA 1
ATOM 1423 C C . TRP A 1 196 ? 6.498 6.740 -16.182 1.00 85.06 196 TRP A C 1
ATOM 1425 O O . TRP A 1 196 ? 5.484 6.721 -16.875 1.00 85.06 196 TRP A O 1
ATOM 1435 N N . THR A 1 197 ? 7.616 6.093 -16.547 1.00 85.88 197 THR A N 1
ATOM 1436 C CA . THR A 1 197 ? 7.758 5.313 -17.795 1.00 85.88 197 THR A CA 1
ATOM 1437 C C . THR A 1 197 ? 7.528 3.810 -17.640 1.00 85.88 197 THR A C 1
ATOM 1439 O O . THR A 1 197 ? 7.634 3.088 -18.635 1.00 85.88 197 THR A O 1
ATOM 1442 N N . TRP A 1 198 ? 7.199 3.344 -16.433 1.00 88.00 198 TRP A N 1
ATOM 1443 C CA . TRP A 1 198 ? 6.999 1.939 -16.101 1.00 88.00 198 TRP A CA 1
ATOM 1444 C C . TRP A 1 198 ? 5.608 1.649 -15.535 1.00 88.00 198 TRP A C 1
ATOM 1446 O O . TRP A 1 198 ? 4.976 2.457 -14.853 1.00 88.00 198 TRP A O 1
ATOM 1456 N N . LEU A 1 199 ? 5.165 0.429 -15.801 1.00 89.06 199 LEU A N 1
ATOM 1457 C CA . LEU A 1 199 ? 4.063 -0.235 -15.137 1.00 89.06 199 LEU A CA 1
ATOM 1458 C C . LEU A 1 199 ? 4.585 -1.552 -14.573 1.00 89.06 199 LEU A C 1
ATOM 1460 O O . LEU A 1 199 ? 4.972 -2.449 -15.326 1.00 89.06 199 LEU A O 1
ATOM 1464 N N . GLU A 1 200 ? 4.543 -1.667 -13.256 1.00 93.50 200 GLU A N 1
ATOM 1465 C CA . GLU A 1 200 ? 4.920 -2.872 -12.532 1.00 93.50 200 GLU A CA 1
ATOM 1466 C C . GLU A 1 200 ? 3.680 -3.703 -12.220 1.00 93.50 200 GLU A C 1
ATOM 1468 O O . GLU A 1 200 ? 2.648 -3.163 -11.813 1.00 93.50 200 GLU A O 1
ATOM 1473 N N . ALA A 1 201 ? 3.775 -5.019 -12.394 1.00 93.44 201 ALA A N 1
ATOM 1474 C CA . ALA A 1 201 ? 2.725 -5.959 -12.026 1.00 93.44 201 ALA A CA 1
ATOM 1475 C C . ALA A 1 201 ? 3.219 -6.924 -10.948 1.00 93.44 201 ALA A C 1
ATOM 1477 O O . ALA A 1 201 ? 4.294 -7.507 -11.076 1.00 93.44 201 ALA A O 1
ATOM 1478 N N . PHE A 1 202 ? 2.392 -7.149 -9.933 1.00 97.25 202 PHE A N 1
ATOM 1479 C CA . PHE A 1 202 ? 2.669 -8.051 -8.817 1.00 97.25 202 PHE A CA 1
ATOM 1480 C C . PHE A 1 202 ? 1.527 -9.047 -8.633 1.00 97.25 202 PHE A C 1
ATOM 1482 O O . PHE A 1 202 ? 0.369 -8.735 -8.932 1.00 97.25 202 PHE A O 1
ATOM 1489 N N . GLU A 1 203 ? 1.822 -10.233 -8.106 1.00 96.56 203 GLU A N 1
ATOM 1490 C CA . GLU A 1 203 ? 0.801 -11.151 -7.604 1.00 96.56 203 GLU A CA 1
ATOM 1491 C C . GLU A 1 203 ? 0.247 -10.630 -6.267 1.00 96.56 203 GLU A C 1
ATOM 1493 O O . GLU A 1 203 ? 0.989 -10.442 -5.306 1.00 96.56 203 GLU A O 1
ATOM 1498 N N . LEU A 1 204 ? -1.075 -10.443 -6.168 1.00 94.94 204 LEU A N 1
ATOM 1499 C CA . LEU A 1 204 ? -1.716 -9.908 -4.954 1.00 94.94 204 LEU A CA 1
ATOM 1500 C C . LEU A 1 204 ? -1.488 -10.798 -3.724 1.00 94.94 204 LEU A C 1
ATOM 1502 O O . LEU A 1 204 ? -1.442 -10.304 -2.604 1.00 94.94 204 LEU A O 1
ATOM 1506 N N . LYS A 1 205 ? -1.372 -12.115 -3.910 1.00 96.00 205 LYS A N 1
ATOM 1507 C CA . LYS A 1 205 ? -1.269 -13.061 -2.795 1.00 96.00 205 LYS A CA 1
ATOM 1508 C C . LYS A 1 205 ? 0.104 -13.040 -2.120 1.00 96.00 205 LYS A C 1
ATOM 1510 O O . LYS A 1 205 ? 0.184 -13.258 -0.915 1.00 96.00 205 LYS A O 1
ATOM 1515 N N . THR A 1 206 ? 1.165 -12.830 -2.890 1.00 97.44 206 THR A N 1
ATOM 1516 C CA . THR A 1 206 ? 2.551 -13.040 -2.440 1.00 97.44 206 THR A CA 1
ATOM 1517 C C . THR A 1 206 ? 3.399 -11.775 -2.498 1.00 97.44 206 THR A C 1
ATOM 1519 O O . THR A 1 206 ? 4.452 -11.734 -1.867 1.00 97.44 206 THR A O 1
ATOM 1522 N N . GLY A 1 207 ? 2.968 -10.761 -3.253 1.00 97.81 207 GLY A N 1
ATOM 1523 C CA . GLY A 1 207 ? 3.793 -9.605 -3.586 1.00 97.81 207 GLY A CA 1
ATOM 1524 C C . GLY A 1 207 ? 4.891 -9.929 -4.603 1.00 97.81 207 GLY A C 1
ATOM 1525 O O . GLY A 1 207 ? 5.740 -9.080 -4.856 1.00 97.81 207 GLY A O 1
ATOM 1526 N N . GLU A 1 208 ? 4.912 -11.132 -5.191 1.00 98.06 208 GLU A N 1
ATOM 1527 C CA . GLU A 1 208 ? 5.897 -11.489 -6.213 1.00 98.06 208 GLU A CA 1
ATOM 1528 C C . GLU A 1 208 ? 5.753 -10.563 -7.423 1.00 98.06 208 GLU A C 1
ATOM 15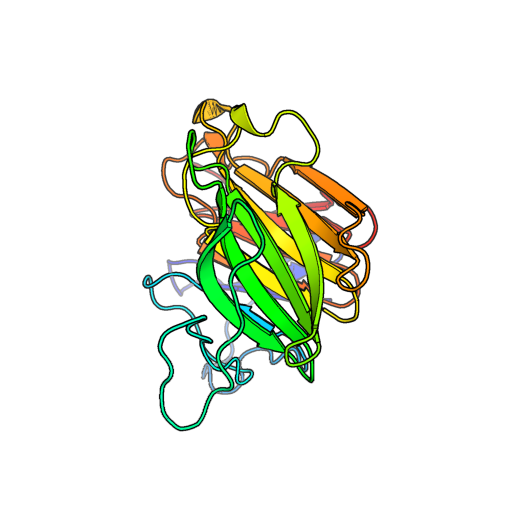30 O O . GLU A 1 208 ? 4.663 -10.416 -7.983 1.00 98.06 208 GLU A O 1
ATOM 1535 N N . HIS A 1 209 ? 6.858 -9.939 -7.832 1.00 97.62 209 HIS A N 1
ATOM 1536 C CA . HIS A 1 209 ? 6.906 -9.173 -9.072 1.00 97.62 209 HIS A CA 1
ATOM 1537 C C . HIS A 1 209 ? 6.793 -10.119 -10.269 1.00 97.62 209 HIS A C 1
ATOM 1539 O O . HIS A 1 209 ? 7.546 -11.081 -10.389 1.00 97.62 209 HIS A O 1
ATOM 1545 N N . LEU A 1 210 ? 5.831 -9.843 -11.146 1.00 93.12 210 LEU A N 1
ATOM 1546 C CA . LEU A 1 210 ? 5.513 -10.682 -12.297 1.00 93.12 210 LEU A CA 1
ATOM 1547 C C . LEU A 1 210 ? 6.181 -10.169 -13.569 1.00 93.12 210 LEU A C 1
ATOM 1549 O O . LEU A 1 210 ? 6.756 -10.948 -14.326 1.00 93.12 210 LEU A O 1
ATOM 1553 N N . PHE A 1 211 ? 6.044 -8.870 -13.843 1.00 88.75 211 PHE A N 1
ATOM 1554 C CA . PHE A 1 211 ? 6.626 -8.239 -15.021 1.00 88.75 211 PHE A CA 1
ATOM 1555 C C . PHE A 1 211 ? 6.635 -6.715 -14.916 1.00 88.75 211 PHE A C 1
ATOM 1557 O O . PHE A 1 211 ? 5.833 -6.110 -14.203 1.00 88.75 211 PHE A O 1
ATOM 1564 N N . THR A 1 212 ? 7.497 -6.119 -15.735 1.00 90.50 212 THR A N 1
ATOM 1565 C CA . THR A 1 212 ? 7.595 -4.680 -15.976 1.00 90.50 212 THR A CA 1
ATOM 1566 C C . THR A 1 212 ? 7.207 -4.384 -17.420 1.00 90.50 212 THR A C 1
ATOM 1568 O O . THR A 1 212 ? 7.685 -5.040 -18.351 1.00 90.50 212 THR A O 1
ATOM 1571 N N . VAL A 1 213 ? 6.374 -3.368 -17.627 1.00 85.94 213 VAL A N 1
ATOM 1572 C CA . VAL A 1 213 ? 6.115 -2.781 -18.947 1.00 85.94 213 VAL A CA 1
ATOM 1573 C C . VAL A 1 213 ? 6.670 -1.370 -18.962 1.00 85.94 213 VAL A C 1
ATOM 1575 O O . VAL A 1 213 ? 6.294 -0.561 -18.128 1.00 85.94 213 VAL A O 1
ATOM 1578 N N . GLY A 1 214 ? 7.523 -1.059 -19.933 1.00 83.38 214 GLY A N 1
ATOM 1579 C CA . GLY A 1 214 ? 8.173 0.246 -20.024 1.00 83.38 214 GLY A CA 1
ATOM 1580 C C . GLY A 1 214 ? 9.689 0.136 -20.059 1.00 83.38 214 GLY A C 1
ATOM 1581 O O . GLY A 1 214 ? 10.251 -0.945 -19.884 1.00 83.38 214 GLY A O 1
ATOM 1582 N N . ARG A 1 215 ? 10.355 1.248 -20.368 1.00 78.88 215 ARG A N 1
ATOM 1583 C CA . ARG A 1 215 ? 11.812 1.378 -20.264 1.00 78.88 215 ARG A CA 1
ATOM 1584 C C . ARG A 1 215 ? 12.213 2.843 -20.253 1.00 78.88 215 ARG A C 1
ATOM 1586 O O . ARG A 1 215 ? 11.655 3.642 -21.008 1.00 78.88 215 ARG A O 1
ATOM 1593 N N . TRP A 1 216 ? 13.276 3.130 -19.518 1.00 68.44 216 TRP A N 1
ATOM 1594 C CA . TRP A 1 216 ? 14.042 4.351 -19.694 1.00 68.44 216 TRP A CA 1
ATOM 1595 C C . TRP A 1 216 ? 14.858 4.296 -20.998 1.00 68.44 216 TRP A C 1
ATOM 1597 O O . TRP A 1 216 ? 15.324 3.223 -21.404 1.00 68.44 216 TRP A O 1
ATOM 1607 N N . ARG A 1 217 ? 15.001 5.428 -21.690 1.00 60.41 217 ARG A N 1
ATOM 1608 C CA . ARG A 1 217 ? 15.801 5.567 -22.917 1.00 60.41 217 ARG A CA 1
ATOM 1609 C C . ARG A 1 217 ? 16.652 6.821 -22.878 1.00 60.41 217 ARG A C 1
ATOM 1611 O O . ARG A 1 217 ? 16.117 7.863 -22.453 1.00 60.41 217 ARG A O 1
#

Foldseek 3Di:
DWDWAQDPVNQWIWTQGPQRDTDTDDDDDDPPDDDDDPQKEKDFPPPDDDDDDDWPWDDAPPPDVPADHEDDDPQWDWDIWTDRPQKIKTWTAGPDDQGQIKIWMDRRRHTLDIDGPDPPPSQQWDHDTFRIWMDDDQKIWTKTAGPQLLQFMKIWIARRRNRDTQDIGGDPCRSVDPWHFRDWDDDPFWIWTDDDFKIWIAGRRRRHTNDIDGDDD

pLDDT: mean 76.82, std 21.24, range [33.0, 98.06]

Sequence (217 aa):
GEAIVVTADEVARAVALADGAFRPAQAPDGCDAALRTPGTYGIADGSGVFRENAVDPWHPGTGDEDDEAVEPPQGMRLGRGFTAGDLHVAFGVKDPGTAVPMIAVYRGTELLWASPLPAGDPLAAEEGDPTLALLRGDVLVTTYGLKTSDEGERLVARDVERGAVLWDVAIPHSGEVSSGPTLLSVSDSRVFVAQWTWLEAFELKTGEHLFTVGRWR